Protein 6SQP (pdb70)

Structure (mmCIF, N/CA/C/O backbone):
data_6SQP
#
_entry.id   6SQP
#
_cell.length_a   29.240
_cell.length_b   39.760
_cell.length_c   104.380
_cell.angle_alpha   90.00
_cell.angle_beta   93.40
_cell.angle_gamma   90.00
#
_symmetry.space_group_name_H-M   'P 1 21 1'
#
loop_
_entity.id
_entity.type
_entity.pdbx_description
1 polymer 'E3 ubiquitin-protein ligase Mdm2'
2 polymer 'E3 ubiquitin-protein ligase Mdm2'
3 polymer 'E3 ubiquitin-protein ligase Mdm2'
4 non-polymer 'ZINC ION'
5 non-polymer 'CHLORIDE ION'
6 non-polymer 'NITRATE ION'
7 water water
#
loop_
_atom_site.group_PDB
_atom_site.id
_atom_site.type_symbol
_atom_site.label_atom_id
_atom_site.label_alt_id
_atom_site.label_comp_id
_atom_site.label_asym_id
_atom_site.label_entity_id
_atom_site.label_seq_id
_atom_site.pdbx_PDB_ins_code
_atom_site.Cartn_x
_atom_site.Cartn_y
_atom_site.Cartn_z
_atom_site.occupancy
_atom_site.B_iso_or_equiv
_atom_site.auth_seq_id
_atom_site.auth_comp_id
_atom_site.auth_asym_id
_atom_site.auth_atom_id
_atom_site.pdbx_PDB_model_num
ATOM 1 N N . GLU A 1 1 ? 17.071 11.296 33.796 1.00 38.43 429 GLU A N 1
ATOM 2 C CA . GLU A 1 1 ? 17.037 11.022 35.228 1.00 37.93 429 GLU A CA 1
ATOM 3 C C . GLU A 1 1 ? 16.718 9.556 35.513 1.00 37.06 429 GLU A C 1
ATOM 4 O O . GLU A 1 1 ? 15.556 9.148 35.524 1.00 36.90 429 GLU A O 1
ATOM 6 N N . PHE A 1 2 ? 17.754 8.775 35.741 1.00 35.98 430 PHE A N 1
ATOM 7 C CA . PHE A 1 2 ? 17.605 7.364 36.051 1.00 34.91 430 PHE A CA 1
ATOM 8 C C . PHE A 1 2 ? 17.724 7.138 37.550 1.00 33.45 430 PHE A C 1
ATOM 9 O O . PHE A 1 2 ? 18.336 7.937 38.265 1.00 36.14 430 PHE A O 1
ATOM 17 N N . PRO A 1 3 ? 17.127 6.059 38.070 1.00 27.74 431 PRO A N 1
ATOM 18 C CA . PRO A 1 3 ? 17.018 5.911 39.529 1.00 25.39 431 PRO A CA 1
ATOM 19 C C . PRO A 1 3 ? 18.315 5.577 40.248 1.00 25.59 431 PRO A C 1
ATOM 20 O O . PRO A 1 3 ? 18.461 4.467 40.766 1.00 24.85 431 PRO A O 1
ATOM 24 N N . HIS A 1 4 ? 19.250 6.528 40.322 1.00 25.41 432 HIS A N 1
ATOM 25 C CA . HIS A 1 4 ? 20.457 6.290 41.107 1.00 24.40 432 HIS A CA 1
ATOM 26 C C . HIS A 1 4 ? 20.153 6.137 42.593 1.00 22.54 432 HIS A C 1
ATOM 27 O O . HIS A 1 4 ? 20.918 5.484 43.311 1.00 24.76 432 HIS A O 1
ATOM 34 N N . ASN A 1 5 ? 19.047 6.714 43.075 1.00 20.46 433 ASN A N 1
ATOM 35 C CA . ASN A 1 5 ? 18.685 6.528 44.478 1.00 16.84 433 ASN A CA 1
ATOM 36 C C . ASN A 1 5 ? 18.465 5.061 44.807 1.00 14.55 433 ASN A C 1
ATOM 37 O O . ASN A 1 5 ? 18.637 4.654 45.959 1.00 16.53 433 ASN A O 1
ATOM 42 N N . ALA A 1 6 ? 18.083 4.256 43.812 1.00 14.87 434 ALA A N 1
ATOM 43 C CA . ALA A 1 6 ? 17.782 2.850 44.052 1.00 16.15 434 ALA A CA 1
ATOM 44 C C . ALA A 1 6 ? 18.981 2.073 44.573 1.00 13.12 434 ALA A C 1
ATOM 45 O O . ALA A 1 6 ? 18.797 1.021 45.188 1.00 14.96 434 ALA A O 1
ATOM 47 N N . ILE A 1 7 ? 20.203 2.549 44.318 1.00 14.94 435 ILE A N 1
ATOM 48 C CA . ILE A 1 7 ? 21.404 1.831 44.730 1.00 13.43 435 ILE A CA 1
ATOM 49 C C . ILE A 1 7 ? 21.882 2.247 46.112 1.00 13.08 435 ILE A C 1
ATOM 50 O O . ILE A 1 7 ? 22.803 1.617 46.653 1.00 16.72 435 ILE A O 1
ATOM 55 N N . GLU A 1 8 ? 21.288 3.281 46.701 1.00 12.47 436 GLU A N 1
ATOM 56 C CA . GLU A 1 8 ? 21.639 3.666 48.054 1.00 13.49 436 GLU A CA 1
ATOM 57 C C . GLU A 1 8 ? 20.977 2.707 49.038 1.00 14.75 436 GLU A C 1
ATOM 58 O O . GLU A 1 8 ? 19.967 2.075 48.719 1.00 12.92 436 GLU A O 1
ATOM 64 N N . PRO A 1 9 ? 21.533 2.563 50.238 1.00 12.84 437 PRO A N 1
ATOM 65 C CA . PRO A 1 9 ? 20.937 1.638 51.206 1.00 12.14 437 PRO A CA 1
ATOM 66 C C . PRO A 1 9 ? 19.606 2.145 51.741 1.00 12.16 437 PRO A C 1
ATOM 67 O O . PRO A 1 9 ? 19.283 3.337 51.690 1.00 12.75 437 PRO A O 1
ATOM 71 N N . CYS A 1 10 ? 18.830 1.194 52.259 1.00 11.22 438 CYS A N 1
ATOM 72 C CA . CYS A 1 10 ? 17.555 1.460 52.911 1.00 12.62 438 CYS A CA 1
ATOM 73 C C . CYS A 1 10 ? 17.631 2.701 53.792 1.00 11.85 438 CYS A C 1
ATOM 74 O O . CYS A 1 10 ? 18.518 2.826 54.634 1.00 11.58 438 CYS A O 1
ATOM 77 N N . VAL A 1 11 ? 16.684 3.619 53.591 1.00 11.22 439 VAL A N 1
ATOM 78 C CA . VAL A 1 11 ? 16.711 4.878 54.331 1.00 12.79 439 VAL A CA 1
ATOM 79 C C . VAL A 1 11 ? 16.507 4.639 55.819 1.00 12.78 439 VAL A C 1
ATOM 80 O O . VAL A 1 11 ? 16.923 5.457 56.651 1.00 13.78 439 VAL A O 1
ATOM 84 N N . ILE A 1 12 ? 15.834 3.547 56.175 1.00 12.29 440 ILE A N 1
ATOM 85 C CA . ILE A 1 12 ? 15.506 3.294 57.576 1.00 13.61 440 ILE A CA 1
ATOM 86 C C . ILE A 1 12 ? 16.692 2.685 58.314 1.00 13.14 440 ILE A C 1
ATOM 87 O O . ILE A 1 12 ? 17.063 3.141 59.400 1.00 14.03 440 ILE A O 1
ATOM 92 N N . CYS A 1 13 ? 17.304 1.641 57.747 1.00 12.04 441 CYS A N 1
ATOM 93 C CA . CYS A 1 13 ? 18.342 0.907 58.461 1.00 13.46 441 CYS A CA 1
ATOM 94 C C . CYS A 1 13 ? 19.756 1.127 57.943 1.00 16.66 441 CYS A C 1
ATOM 95 O O . CYS A 1 13 ? 20.703 0.803 58.661 1.00 16.85 441 CYS A O 1
ATOM 98 N N . GLN A 1 14 ? 19.930 1.630 56.719 1.00 15.34 442 GLN A N 1
ATOM 99 C CA . GLN A 1 14 ? 21.234 2.009 56.170 1.00 15.09 442 GLN A CA 1
ATOM 100 C C . GLN A 1 14 ? 22.167 0.838 55.879 1.00 16.74 442 GLN A C 1
ATOM 101 O O . GLN A 1 14 ? 23.332 1.068 55.526 1.00 17.28 442 GLN A O 1
ATOM 107 N N . THR A 1 15 ? 21.708 -0.411 56.011 1.00 17.38 443 THR A N 1
ATOM 108 C CA . THR A 1 15 ? 22.593 -1.554 55.827 1.00 16.52 443 THR A CA 1
ATOM 109 C C . THR A 1 15 ? 22.047 -2.626 54.898 1.00 16.43 443 THR A C 1
ATOM 110 O O . THR A 1 15 ? 22.679 -3.682 54.766 1.00 20.17 443 THR A O 1
ATOM 114 N N . ARG A 1 16 ? 20.901 -2.402 54.270 1.00 15.44 444 ARG A N 1
ATOM 115 C CA . ARG A 1 16 ? 20.289 -3.385 53.395 1.00 12.87 444 ARG A CA 1
ATOM 116 C C . ARG A 1 16 ? 19.882 -2.719 52.091 1.00 11.69 444 ARG A C 1
ATOM 117 O O . ARG A 1 16 ? 19.623 -1.512 52.059 1.00 12.10 444 ARG A O 1
ATOM 125 N N . PRO A 1 17 ? 19.829 -3.481 50.998 1.00 11.97 445 PRO A N 1
ATOM 126 C CA . PRO A 1 17 ? 19.422 -2.904 49.712 1.00 11.22 445 PRO A CA 1
ATOM 127 C C . PRO A 1 17 ? 17.927 -2.617 49.676 1.00 11.74 445 PRO A C 1
ATOM 128 O O . PRO A 1 17 ? 17.130 -3.238 50.386 1.00 11.56 445 PRO A O 1
ATOM 132 N N . LYS A 1 18 ? 17.557 -1.660 48.824 1.00 11.34 446 LYS A N 1
ATOM 133 C CA . LYS A 1 18 ? 16.171 -1.218 48.662 1.00 11.46 446 LYS A CA 1
ATOM 134 C C . LYS A 1 18 ? 15.411 -2.229 47.807 1.00 11.09 446 LYS A C 1
ATOM 135 O O . LYS A 1 18 ? 15.387 -2.146 46.578 1.00 12.61 446 LYS A O 1
ATOM 141 N N . ASN A 1 19 ? 14.746 -3.182 48.469 1.00 11.16 447 ASN A N 1
ATOM 142 C CA . ASN A 1 19 ? 13.938 -4.183 47.785 1.00 10.73 447 ASN A CA 1
ATOM 143 C C . ASN A 1 19 ? 12.544 -4.312 48.382 1.00 10.20 447 ASN A C 1
ATOM 144 O O . ASN A 1 19 ? 11.836 -5.270 48.060 1.00 10.30 447 ASN A O 1
ATOM 149 N N . GLY A 1 20 ? 12.128 -3.384 49.244 1.00 10.36 448 GLY A N 1
ATOM 150 C CA . GLY A 1 20 ? 10.790 -3.417 49.802 1.00 10.69 448 GLY A CA 1
ATOM 151 C C . GLY A 1 20 ? 9.945 -2.276 49.275 1.00 11.80 448 GLY A C 1
ATOM 152 O O . GLY A 1 20 ? 9.857 -1.218 49.900 1.00 11.55 448 GLY A O 1
ATOM 153 N N . CYS A 1 21 ? 9.315 -2.478 48.121 1.00 10.15 449 CYS A N 1
ATOM 154 C CA . CYS A 1 21 ? 8.525 -1.422 47.509 1.00 10.67 449 CYS A CA 1
ATOM 155 C C . CYS A 1 21 ? 7.225 -1.223 48.276 1.00 10.40 449 CYS A C 1
ATOM 156 O O . CYS A 1 21 ? 6.470 -2.176 48.501 1.00 10.84 449 CYS A O 1
ATOM 159 N N . ILE A 1 22 ? 6.955 0.025 48.648 1.00 10.40 450 ILE A N 1
ATOM 160 C CA . ILE A 1 22 ? 5.781 0.389 49.431 1.00 10.26 450 ILE A CA 1
ATOM 161 C C . ILE A 1 22 ? 4.721 0.879 48.455 1.00 10.75 450 ILE A C 1
ATOM 162 O O . ILE A 1 22 ? 4.868 1.945 47.845 1.00 11.51 450 ILE A O 1
ATOM 167 N N . VAL A 1 23 ? 3.671 0.088 48.280 1.00 10.78 451 VAL A N 1
ATOM 168 C CA . VAL A 1 23 ? 2.622 0.362 47.306 1.00 11.22 451 VAL A CA 1
ATOM 169 C C . VAL A 1 23 ? 1.490 1.128 47.971 1.00 11.48 451 VAL A C 1
ATOM 170 O O . VAL A 1 23 ? 1.106 0.843 49.112 1.00 11.32 451 VAL A O 1
ATOM 174 N N . HIS A 1 24 ? 0.944 2.096 47.241 1.00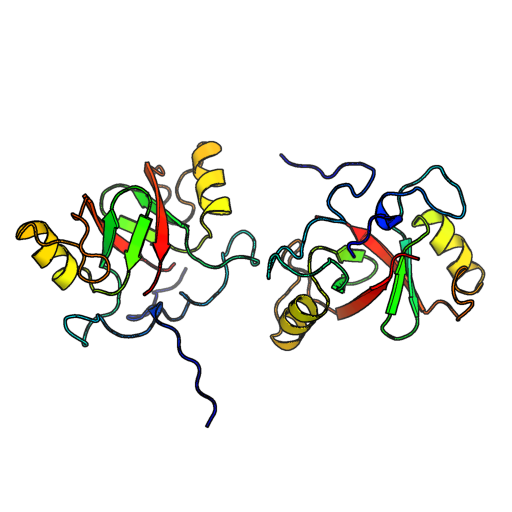 11.70 452 HIS A N 1
ATOM 175 C CA . HIS A 1 24 ? -0.258 2.816 47.639 1.00 12.49 452 HIS A CA 1
ATOM 176 C C . HIS A 1 24 ? -0.929 3.295 46.360 1.00 10.86 452 HIS A C 1
ATOM 177 O O . HIS A 1 24 ? -0.272 3.910 45.513 1.00 12.15 452 HIS A O 1
ATOM 184 N N . GLY A 1 25 ? -2.218 2.992 46.212 1.00 11.47 453 GLY A N 1
ATOM 185 C CA . GLY A 1 25 ? -2.861 3.250 44.937 1.00 14.17 453 GLY A CA 1
ATOM 186 C C . GLY A 1 25 ? -2.148 2.459 43.857 1.00 13.72 453 GLY A C 1
ATOM 187 O O . GLY A 1 25 ? -1.838 1.274 44.022 1.00 15.18 453 GLY A O 1
ATOM 188 N N . LYS A 1 26 ? -1.858 3.119 42.741 1.00 13.63 454 LYS A N 1
ATOM 189 C CA . LYS A 1 26 ? -1.157 2.489 41.632 1.00 14.64 454 LYS A CA 1
ATOM 190 C C . LYS A 1 26 ? 0.341 2.783 41.628 1.00 12.20 454 LYS A C 1
ATOM 191 O O . LYS A 1 26 ? 1.034 2.388 40.686 1.00 14.58 454 LYS A O 1
ATOM 197 N N . THR A 1 27 ? 0.858 3.465 42.652 1.00 11.65 455 THR A N 1
ATOM 198 C CA . THR A 1 27 ? 2.261 3.844 42.704 1.00 12.19 455 THR A CA 1
ATOM 199 C C . THR A 1 27 ? 2.965 3.127 43.845 1.00 11.66 455 THR A C 1
ATOM 200 O O . THR A 1 27 ? 2.340 2.584 44.760 1.00 12.22 455 THR A O 1
ATOM 204 N N . GLY A 1 28 ? 4.289 3.134 43.766 1.00 11.43 456 GLY A N 1
ATOM 205 C CA . GLY A 1 28 ? 5.136 2.581 44.800 1.00 12.77 456 GLY A CA 1
ATOM 206 C C . GLY A 1 28 ? 6.266 3.529 45.122 1.00 12.03 456 GLY A C 1
ATOM 207 O O . GLY A 1 28 ? 6.791 4.199 44.229 1.00 13.38 456 GLY A O 1
ATOM 208 N N . HIS A 1 29 ? 6.659 3.597 46.387 1.00 12.40 457 HIS A N 1
ATOM 209 C CA . HIS A 1 29 ? 7.872 4.293 46.786 1.00 12.34 457 HIS A CA 1
ATOM 210 C C . HIS A 1 29 ? 8.873 3.250 47.238 1.00 10.88 457 HIS A C 1
ATOM 211 O O . HIS A 1 29 ? 8.614 2.506 48.193 1.00 9.83 457 HIS A O 1
ATOM 218 N N . LEU A 1 30 ? 10.004 3.190 46.548 1.00 10.96 458 LEU A N 1
ATOM 219 C CA . LEU A 1 30 ? 11.055 2.231 46.850 1.00 10.61 458 LEU A CA 1
ATOM 220 C C . LEU A 1 30 ? 12.229 2.991 47.462 1.00 10.40 458 LEU A C 1
ATOM 221 O O . LEU A 1 30 ? 13.005 3.637 46.756 1.00 12.27 458 LEU A O 1
ATOM 226 N N A MET A 1 31 ? 12.338 2.923 48.780 0.50 9.79 459 MET A N 1
ATOM 227 N N B MET A 1 31 ? 12.351 2.899 48.782 0.50 10.84 459 MET A N 1
ATOM 228 C CA A MET A 1 31 ? 13.455 3.534 49.489 0.50 9.69 459 MET A CA 1
ATOM 229 C CA B MET A 1 31 ? 13.463 3.529 49.482 0.50 12.17 459 MET A CA 1
ATOM 230 C C A MET A 1 31 ? 13.837 2.762 50.740 0.50 11.02 459 MET A C 1
ATOM 231 C C B MET A 1 31 ? 13.820 2.775 50.757 0.50 12.10 459 MET A C 1
ATOM 232 O O A MET A 1 31 ? 14.722 3.213 51.472 0.50 13.23 459 MET A O 1
ATOM 233 O O B MET A 1 31 ? 14.666 3.256 51.522 0.50 13.63 459 MET A O 1
ATOM 242 N N . ALA A 1 32 ? 13.206 1.622 51.009 1.00 11.78 460 ALA A N 1
ATOM 243 C CA . ALA A 1 32 ? 13.452 0.833 52.201 1.00 12.68 460 ALA A CA 1
ATOM 244 C C . ALA A 1 32 ? 13.642 -0.620 51.793 1.00 11.95 460 ALA A C 1
ATOM 245 O O . ALA A 1 32 ? 13.188 -1.060 50.732 1.00 12.75 460 ALA A O 1
ATOM 247 N N . CYS A 1 33 ? 14.327 -1.368 52.647 1.00 12.00 461 CYS A N 1
ATOM 248 C CA . CYS A 1 33 ? 14.453 -2.797 52.431 1.00 12.35 461 CYS A CA 1
ATOM 249 C C . CYS A 1 33 ? 13.160 -3.508 52.820 1.00 11.22 461 CYS A C 1
ATOM 250 O O . CYS A 1 33 ? 12.272 -2.943 53.468 1.00 11.79 461 CYS A O 1
ATOM 253 N N . PHE A 1 34 ? 13.056 -4.771 52.407 1.00 10.71 462 PHE A N 1
ATOM 254 C CA . PHE A 1 34 ? 11.828 -5.522 52.643 1.00 12.40 462 PHE A CA 1
ATOM 255 C C . PHE A 1 34 ? 11.528 -5.644 54.134 1.00 11.57 462 PHE A C 1
ATOM 256 O O . PHE A 1 34 ? 10.376 -5.497 54.560 1.00 13.44 462 PHE A O 1
ATOM 264 N N . THR A 1 35 ? 12.550 -5.920 54.944 1.00 12.62 463 THR A N 1
ATOM 265 C CA . THR A 1 35 ? 12.323 -6.088 56.378 1.00 13.73 463 THR A CA 1
ATOM 266 C C . THR A 1 35 ? 11.748 -4.823 57.000 1.00 13.63 463 THR A C 1
ATOM 267 O O . THR A 1 35 ? 10.745 -4.873 57.721 1.00 13.45 463 THR A O 1
ATOM 271 N N . CYS A 1 36 ? 12.376 -3.676 56.733 1.00 13.21 464 CYS A N 1
ATOM 272 C CA . CYS A 1 36 ? 11.904 -2.427 57.324 1.00 10.99 464 CYS A CA 1
ATOM 273 C C . CYS A 1 36 ? 10.516 -2.076 56.820 1.00 12.03 464 CYS A C 1
ATOM 274 O O . CYS A 1 36 ? 9.653 -1.652 57.598 1.00 13.74 464 CYS A O 1
ATOM 277 N N . ALA A 1 37 ? 10.281 -2.244 55.519 1.00 11.22 465 ALA A N 1
ATOM 278 C CA . ALA A 1 37 ? 8.977 -1.900 54.964 1.00 12.60 465 ALA A CA 1
ATOM 279 C C . ALA A 1 37 ? 7.879 -2.798 55.522 1.00 13.17 465 ALA A C 1
ATOM 280 O O . ALA A 1 37 ? 6.771 -2.327 55.809 1.00 12.72 465 ALA A O 1
ATOM 282 N N . LYS A 1 38 ? 8.167 -4.096 55.686 1.00 14.40 466 LYS A N 1
ATOM 283 C CA . LYS A 1 38 ? 7.163 -5.007 56.233 1.00 14.05 466 LYS A CA 1
ATOM 284 C C . LYS A 1 38 ? 6.839 -4.683 57.684 1.00 15.80 466 LYS A C 1
ATOM 285 O O . LYS A 1 38 ? 5.695 -4.855 58.118 1.00 16.28 466 LYS A O 1
ATOM 291 N N . LYS A 1 39 ? 7.833 -4.248 58.461 1.00 14.70 467 LYS A N 1
ATOM 292 C CA . LYS A 1 39 ? 7.545 -3.829 59.830 1.00 16.76 467 LYS A CA 1
ATOM 293 C C . LYS A 1 39 ? 6.537 -2.685 59.857 1.00 15.79 467 LYS A C 1
ATOM 294 O O . LYS A 1 39 ? 5.656 -2.642 60.725 1.00 16.80 467 LYS A O 1
ATOM 300 N N . LEU A 1 40 ? 6.641 -1.753 58.906 1.00 15.82 468 LEU A N 1
ATOM 301 C CA . LEU A 1 40 ? 5.695 -0.643 58.844 1.00 17.46 468 LEU A CA 1
ATOM 302 C C . LEU A 1 40 ? 4.293 -1.123 58.495 1.00 20.79 468 LEU A C 1
ATOM 303 O O . LEU A 1 40 ? 3.309 -0.700 59.116 1.00 21.65 468 LEU A O 1
ATOM 308 N N . LYS A 1 41 ? 4.176 -1.980 57.478 1.00 19.48 469 LYS A N 1
ATOM 309 C CA . LYS A 1 41 ? 2.859 -2.463 57.075 1.00 19.39 469 LYS A CA 1
ATOM 310 C C . LYS A 1 41 ? 2.205 -3.258 58.194 1.00 20.29 469 LYS A C 1
ATOM 311 O O . LYS A 1 41 ? 0.999 -3.127 58.434 1.00 21.60 469 LYS A O 1
ATOM 317 N N . LYS A 1 42 ? 2.989 -4.076 58.901 1.00 19.02 470 LYS A N 1
ATOM 318 C CA . LYS A 1 42 ? 2.440 -4.872 59.996 1.00 18.64 470 LYS A CA 1
ATOM 319 C C . LYS A 1 42 ? 1.905 -3.995 61.122 1.00 22.03 470 LYS A C 1
ATOM 320 O O . LYS A 1 42 ? 0.943 -4.374 61.800 1.00 24.86 470 LYS A O 1
ATOM 322 N N . ARG A 1 43 ? 2.512 -2.832 61.342 1.00 24.14 471 ARG A N 1
ATOM 323 C CA . ARG A 1 43 ? 2.074 -1.901 62.373 1.00 25.50 471 ARG A CA 1
ATOM 324 C C . ARG A 1 43 ? 1.109 -0.852 61.842 1.00 25.65 471 ARG A C 1
ATOM 325 O O . ARG A 1 43 ? 0.762 0.083 62.574 1.00 28.00 471 ARG A O 1
ATOM 333 N N . ASN A 1 44 ? 0.658 -1.003 60.596 1.00 24.31 472 ASN A N 1
ATOM 334 C CA . ASN A 1 44 ? -0.258 -0.064 59.949 1.00 20.78 472 ASN A CA 1
ATOM 335 C C . ASN A 1 44 ? 0.273 1.367 59.970 1.00 20.91 472 ASN A C 1
ATOM 336 O O . ASN A 1 44 ? -0.485 2.335 60.042 1.00 23.21 472 ASN A O 1
ATOM 341 N N . LYS A 1 45 ? 1.589 1.497 59.894 1.00 18.33 473 LYS A N 1
ATOM 342 C CA . LYS A 1 45 ? 2.207 2.797 59.750 1.00 17.37 473 LYS A CA 1
ATOM 343 C C . LYS A 1 45 ? 2.221 3.187 58.276 1.00 14.64 473 LYS A C 1
ATOM 344 O O . LYS A 1 45 ? 2.196 2.323 57.398 1.00 16.94 473 LYS A O 1
ATOM 350 N N . PRO A 1 46 ? 2.228 4.477 57.974 1.00 12.31 474 PRO A N 1
ATOM 351 C CA . PRO A 1 46 ? 2.134 4.906 56.581 1.00 12.85 474 PRO A CA 1
ATOM 352 C C . PRO A 1 46 ? 3.499 4.870 55.907 1.00 11.36 474 PRO A C 1
ATOM 353 O O . PRO A 1 46 ? 4.535 4.627 56.526 1.00 12.63 474 PRO A O 1
ATOM 357 N N . CYS A 1 47 ? 3.479 5.109 54.606 1.00 11.03 475 CYS A N 1
ATOM 358 C CA . CYS A 1 47 ? 4.720 5.209 53.859 1.00 12.48 475 CYS A CA 1
ATOM 359 C C . CYS A 1 47 ? 5.615 6.279 54.483 1.00 11.39 475 CYS A C 1
ATOM 360 O O . CYS A 1 47 ? 5.151 7.400 54.730 1.00 11.74 475 CYS A O 1
ATOM 363 N N . PRO A 1 48 ? 6.887 5.978 54.760 1.00 12.59 476 PRO A N 1
ATOM 364 C CA . PRO A 1 48 ? 7.770 6.997 55.353 1.00 12.59 476 PRO A CA 1
ATOM 365 C C . PRO A 1 48 ? 7.885 8.263 54.523 1.00 13.54 476 PRO A C 1
ATOM 366 O O . PRO A 1 48 ? 8.085 9.352 55.078 1.00 13.72 476 PRO A O 1
ATOM 370 N N . VAL A 1 49 ? 7.781 8.155 53.203 1.00 12.48 477 VAL A N 1
ATOM 371 C CA . VAL A 1 49 ? 8.078 9.289 52.336 1.00 11.88 477 VAL A CA 1
ATOM 372 C C . VAL A 1 49 ? 6.864 10.193 52.175 1.00 11.74 477 VAL A C 1
ATOM 373 O O . VAL A 1 49 ? 6.941 11.400 52.418 1.00 14.26 477 VAL A O 1
ATOM 377 N N . CYS A 1 50 ? 5.732 9.631 51.749 1.00 12.17 478 CYS A N 1
ATOM 378 C CA . CYS A 1 50 ? 4.548 10.426 51.462 1.00 11.02 478 CYS A CA 1
ATOM 379 C C . CYS A 1 50 ? 3.504 10.345 52.566 1.00 10.86 478 CYS A C 1
ATOM 380 O O . CYS A 1 50 ? 2.528 11.100 52.534 1.00 12.62 478 CYS A O 1
ATOM 383 N N . ARG A 1 51 ? 3.690 9.454 53.538 1.00 11.93 479 ARG A N 1
ATOM 384 C CA . ARG A 1 51 ? 2.799 9.342 54.688 1.00 11.28 479 ARG A CA 1
ATOM 385 C C . ARG A 1 51 ? 1.377 8.972 54.283 1.00 13.01 479 ARG A C 1
ATOM 386 O O . ARG A 1 51 ? 0.416 9.306 54.975 1.00 13.53 479 ARG A O 1
ATOM 394 N N . GLN A 1 52 ? 1.245 8.264 53.186 1.00 13.00 480 GLN A N 1
ATOM 395 C CA . GLN A 1 52 ? -0.017 7.654 52.807 1.00 14.70 480 GLN A CA 1
ATOM 396 C C . GLN A 1 52 ? -0.094 6.232 53.361 1.00 14.19 480 GLN A C 1
ATOM 397 O O . GLN A 1 52 ? 0.940 5.594 53.590 1.00 13.68 480 GLN A O 1
ATOM 403 N N . PRO A 1 53 ? -1.300 5.708 53.588 1.00 14.96 481 PRO A N 1
ATOM 404 C CA . PRO A 1 53 ? -1.429 4.322 54.061 1.00 14.45 481 PRO A CA 1
ATOM 405 C C . PRO A 1 53 ? -0.791 3.345 53.085 1.00 14.45 481 PRO A C 1
ATOM 406 O O . PRO A 1 53 ? -0.776 3.562 51.871 1.00 14.64 481 PRO A O 1
ATOM 410 N N . ILE A 1 54 ? -0.247 2.263 53.628 1.00 12.77 482 ILE A N 1
ATOM 411 C CA . ILE A 1 54 ? 0.441 1.259 52.822 1.00 13.44 482 ILE A CA 1
ATOM 412 C C . ILE A 1 54 ? -0.564 0.221 52.345 1.00 12.04 482 ILE A C 1
ATOM 413 O O . ILE A 1 54 ? -1.229 -0.434 53.153 1.00 12.67 482 ILE A O 1
ATOM 418 N N . GLN A 1 55 ? -0.658 0.051 51.028 1.00 10.56 483 GLN A N 1
ATOM 419 C CA . GLN A 1 55 ? -1.499 -1.005 50.480 1.00 11.51 483 GLN A CA 1
ATOM 420 C C . GLN A 1 55 ? -0.864 -2.374 50.701 1.00 10.40 483 GLN A C 1
ATOM 421 O O . GLN A 1 55 ? -1.507 -3.302 51.215 1.00 12.40 483 GLN A O 1
ATOM 427 N N . MET A 1 56 ? 0.402 -2.517 50.325 1.00 10.56 484 MET A N 1
ATOM 428 C CA . MET A 1 56 ? 1.110 -3.786 50.399 1.00 10.98 484 MET A CA 1
ATOM 429 C C . MET A 1 56 ? 2.587 -3.488 50.215 1.00 10.20 484 MET A C 1
ATOM 430 O O . MET A 1 56 ? 2.962 -2.409 49.747 1.00 9.28 484 MET A O 1
ATOM 435 N N . ILE A 1 57 ? 3.420 -4.453 50.597 1.00 11.45 485 ILE A N 1
ATOM 436 C CA . ILE A 1 57 ? 4.843 -4.434 50.278 1.00 11.43 485 ILE A CA 1
ATOM 437 C C . ILE A 1 57 ? 5.080 -5.399 49.130 1.00 11.19 485 ILE A C 1
ATOM 438 O O . ILE A 1 57 ? 4.574 -6.531 49.146 1.00 14.19 485 ILE A O 1
ATOM 443 N N . VAL A 1 58 ? 5.852 -4.965 48.138 1.00 11.15 486 VAL A N 1
ATOM 444 C CA . VAL A 1 58 ? 6.287 -5.841 47.056 1.00 10.59 486 VAL A CA 1
ATOM 445 C C . VAL A 1 58 ? 7.776 -6.095 47.217 1.00 10.03 486 VAL A C 1
ATOM 446 O O . VAL A 1 58 ? 8.587 -5.159 47.188 1.00 10.18 486 VAL A O 1
ATOM 450 N N . LEU A 1 59 ? 8.131 -7.359 47.400 1.00 9.80 487 LEU A N 1
ATOM 451 C CA . LEU A 1 59 ? 9.528 -7.766 47.412 1.00 10.63 487 LEU A CA 1
ATOM 452 C C . LEU A 1 59 ? 10.055 -7.656 45.989 1.00 9.25 487 LEU A C 1
ATOM 453 O O . LEU A 1 59 ? 9.658 -8.430 45.110 1.00 10.28 487 LEU A O 1
ATOM 458 N N . THR A 1 60 ? 10.947 -6.697 45.764 1.00 9.24 488 THR A N 1
ATOM 459 C CA . THR A 1 60 ? 11.310 -6.271 44.422 1.00 11.04 488 THR A CA 1
ATOM 460 C C . THR A 1 60 ? 12.669 -6.825 44.009 1.00 11.19 488 THR A C 1
ATOM 461 O O . THR A 1 60 ? 13.619 -6.837 44.797 1.00 14.45 488 THR A O 1
ATOM 465 N N . TYR A 1 61 ? 12.751 -7.274 42.759 1.00 10.79 489 TYR A N 1
ATOM 466 C CA . TYR A 1 61 ? 13.963 -7.802 42.159 1.00 11.73 489 TYR A CA 1
ATOM 467 C C . TYR A 1 61 ? 14.316 -6.973 40.934 1.00 13.36 489 TYR A C 1
ATOM 468 O O . TYR A 1 61 ? 13.441 -6.436 40.255 1.00 12.23 489 TYR A O 1
ATOM 477 N N . PHE A 1 62 ? 15.610 -6.896 40.633 1.00 11.67 490 PHE A N 1
ATOM 478 C CA . PHE A 1 62 ? 16.124 -6.137 39.496 1.00 12.95 490 PHE A CA 1
ATOM 479 C C . PHE A 1 62 ? 16.846 -7.089 38.550 1.00 12.77 490 PHE A C 1
ATOM 480 O O . PHE A 1 62 ? 18.084 -7.121 38.517 1.00 14.22 490 PHE A O 1
ATOM 488 N N . PRO A 1 63 ? 16.106 -7.871 37.752 1.00 13.53 491 PRO A N 1
ATOM 489 C CA . PRO A 1 63 ? 16.697 -8.933 36.930 1.00 15.99 491 PRO A CA 1
ATOM 490 C C . PRO A 1 63 ? 17.393 -8.393 35.690 1.00 18.84 491 PRO A C 1
ATOM 491 O O . PRO A 1 63 ? 17.217 -7.232 35.311 1.00 18.34 491 PRO A O 1
ATOM 496 N N . GLU B 2 1 ? 26.228 -17.998 34.399 1.00 38.69 424 GLU B N 1
ATOM 497 C CA . GLU B 2 1 ? 25.349 -18.140 35.554 1.00 37.73 424 GLU B CA 1
ATOM 498 C C . GLU B 2 1 ? 25.233 -16.821 36.313 1.00 36.56 424 GLU B C 1
ATOM 499 O O . GLU B 2 1 ? 25.738 -16.688 37.428 1.00 36.19 424 GLU B O 1
ATOM 501 N N . ILE B 2 2 ? 24.553 -15.852 35.705 1.00 35.90 425 ILE B N 1
ATOM 502 C CA . ILE B 2 2 ? 24.475 -14.500 36.251 1.00 34.90 425 ILE B CA 1
ATOM 503 C C . ILE B 2 2 ? 23.456 -14.474 37.386 1.00 32.11 425 ILE B C 1
ATOM 504 O O . ILE B 2 2 ? 22.244 -14.515 37.155 1.00 33.72 425 ILE B O 1
ATOM 506 N N . VAL B 2 3 ? 23.949 -14.404 38.611 1.00 25.45 426 VAL B N 1
ATOM 507 C CA . VAL B 2 3 ? 23.133 -14.133 39.788 1.00 19.96 426 VAL B CA 1
ATOM 508 C C . VAL B 2 3 ? 23.264 -12.651 40.098 1.00 19.47 426 VAL B C 1
ATOM 509 O O . VAL B 2 3 ? 24.365 -12.093 40.040 1.00 19.77 426 VAL B O 1
ATOM 513 N N . GLU B 2 4 ? 22.144 -12.002 40.400 1.00 19.28 427 GLU B N 1
ATOM 514 C CA . GLU B 2 4 ? 22.173 -10.565 40.634 1.00 18.32 427 GLU B CA 1
ATOM 515 C C . GLU B 2 4 ? 22.849 -10.248 41.966 1.00 14.97 427 GLU B C 1
ATOM 516 O O . GLU B 2 4 ? 22.718 -11.008 42.929 1.00 15.39 427 GLU B O 1
ATOM 522 N N . PRO B 2 5 ? 23.588 -9.140 42.048 1.00 14.97 428 PRO B N 1
ATOM 523 C CA . PRO B 2 5 ? 24.300 -8.817 43.292 1.00 12.05 428 PRO B CA 1
ATOM 524 C C . PRO B 2 5 ? 23.375 -8.343 44.403 1.00 11.78 428 PRO B C 1
ATOM 525 O O . PRO B 2 5 ? 22.152 -8.262 44.233 1.00 11.89 428 PRO B O 1
ATOM 529 N N . GLU B 2 6 ? 23.971 -8.028 45.552 1.00 11.40 429 GLU B N 1
ATOM 530 C CA . GLU B 2 6 ? 23.190 -7.636 46.721 1.00 11.92 429 GLU B CA 1
ATOM 531 C C . GLU B 2 6 ? 22.412 -6.354 46.455 1.00 12.38 429 GLU B C 1
ATOM 532 O O . GLU B 2 6 ? 21.204 -6.279 46.713 1.00 10.77 429 GLU B O 1
ATOM 538 N N . PHE B 2 7 ? 23.098 -5.322 45.932 1.00 11.61 430 PHE B N 1
ATOM 539 C CA . PHE B 2 7 ? 22.509 -4.029 45.639 1.00 11.55 430 PHE B CA 1
ATOM 540 C C . PHE B 2 7 ? 22.181 -3.911 44.156 1.00 12.89 430 PHE B C 1
ATOM 541 O O . PHE B 2 7 ? 22.814 -4.560 43.315 1.00 13.34 430 PHE B O 1
ATOM 549 N N . PRO B 2 8 ? 21.174 -3.112 43.812 1.00 13.59 431 PRO B N 1
ATOM 550 C CA . PRO B 2 8 ? 20.648 -3.136 42.429 1.00 15.05 431 PRO B CA 1
ATOM 551 C C . PRO B 2 8 ? 21.439 -2.248 41.478 1.00 13.35 431 PRO B C 1
ATOM 552 O O . PRO B 2 8 ? 20.990 -1.194 41.014 1.00 13.26 431 PRO B O 1
ATOM 556 N N . HIS B 2 9 ? 22.651 -2.709 41.162 1.00 14.33 432 HIS B N 1
ATOM 557 C CA . HIS B 2 9 ? 23.552 -1.955 40.296 1.00 15.71 432 HIS B CA 1
ATOM 558 C C . HIS B 2 9 ? 22.949 -1.673 38.927 1.00 19.93 432 HIS B C 1
ATOM 559 O O . HIS B 2 9 ? 23.269 -0.649 38.309 1.00 23.27 432 HIS B O 1
ATOM 566 N N . ASN B 2 10 ? 22.085 -2.549 38.434 1.00 17.76 433 ASN B N 1
ATOM 567 C CA . ASN B 2 10 ? 21.492 -2.364 37.117 1.00 19.30 433 ASN B CA 1
ATOM 568 C C . ASN B 2 10 ? 20.205 -1.553 37.157 1.00 19.26 433 ASN B C 1
ATOM 569 O O . ASN B 2 10 ? 19.540 -1.422 36.126 1.00 18.18 433 ASN B O 1
ATOM 574 N N . ALA B 2 11 ? 19.834 -1.017 38.325 1.00 19.51 434 ALA B N 1
ATOM 575 C CA . ALA B 2 11 ? 18.595 -0.252 38.433 1.00 18.31 434 ALA B CA 1
ATOM 576 C C . ALA B 2 11 ? 18.602 0.975 37.535 1.00 17.43 434 ALA B C 1
ATOM 577 O O . ALA B 2 11 ? 17.536 1.444 37.125 1.00 17.12 434 ALA B O 1
ATOM 579 N N . ILE B 2 12 ? 19.784 1.513 37.221 1.00 19.23 435 ILE B N 1
ATOM 580 C CA . ILE B 2 12 ? 19.871 2.696 36.367 1.00 22.06 435 ILE B CA 1
ATOM 581 C C . ILE B 2 12 ? 19.962 2.349 34.891 1.00 21.53 435 ILE B C 1
ATOM 582 O O . ILE B 2 12 ? 19.920 3.258 34.046 1.00 23.33 435 ILE B O 1
ATOM 587 N N . GLU B 2 13 ? 20.112 1.075 34.551 1.00 20.61 436 GLU B N 1
ATOM 588 C CA . GLU B 2 13 ? 20.148 0.695 33.154 1.00 20.37 436 GLU B CA 1
ATOM 589 C C . GLU B 2 13 ? 18.747 0.829 32.562 1.00 18.36 436 GLU B C 1
ATOM 590 O O . GLU B 2 13 ? 17.750 0.720 33.278 1.00 18.31 436 GLU B O 1
ATOM 596 N N . PRO B 2 14 ? 18.642 1.116 31.270 1.00 17.81 437 PRO B N 1
ATOM 597 C CA . PRO B 2 14 ? 17.325 1.380 30.681 1.00 17.96 437 PRO B CA 1
ATOM 598 C C . PRO B 2 14 ? 16.462 0.131 30.631 1.00 18.18 437 PRO B C 1
ATOM 599 O O . PRO B 2 14 ? 16.947 -1.002 30.688 1.00 19.52 437 PRO B O 1
ATOM 603 N N . CYS B 2 15 ? 15.155 0.371 30.523 1.00 15.51 438 CYS B N 1
ATOM 604 C CA . CYS B 2 15 ? 14.169 -0.680 30.306 1.00 15.93 438 CYS B CA 1
ATOM 605 C C . CYS B 2 15 ? 14.688 -1.695 29.298 1.00 16.28 438 CYS B C 1
ATOM 606 O O . CYS B 2 15 ? 15.175 -1.327 28.226 1.00 15.88 438 CYS B O 1
ATOM 609 N N . VAL B 2 16 ? 14.603 -2.979 29.654 1.00 17.54 439 VAL B N 1
ATOM 610 C CA . VAL B 2 16 ? 15.163 -4.021 28.800 1.00 18.43 439 VAL B CA 1
ATOM 611 C C . VAL B 2 16 ? 14.374 -4.229 27.519 1.00 19.32 439 VAL B C 1
ATOM 612 O O . VAL B 2 16 ? 14.856 -4.918 26.613 1.00 22.53 439 VAL B O 1
ATOM 616 N N . ILE B 2 17 ? 13.182 -3.654 27.416 1.00 18.86 440 ILE B N 1
ATOM 617 C CA . ILE B 2 17 ? 12.328 -3.832 26.249 1.00 19.08 440 ILE B CA 1
ATOM 618 C C . ILE B 2 17 ? 12.521 -2.716 25.232 1.00 20.88 440 ILE B C 1
ATOM 619 O O . ILE B 2 17 ? 12.804 -2.976 24.062 1.00 22.07 440 ILE B O 1
ATOM 624 N N . CYS B 2 18 ? 12.380 -1.461 25.657 1.00 19.79 441 CYS B N 1
ATOM 625 C CA . CYS B 2 18 ? 12.562 -0.345 24.735 1.00 21.11 441 CYS B CA 1
ATOM 626 C C . CYS B 2 18 ? 13.978 0.207 24.744 1.00 24.34 441 CYS B C 1
ATOM 627 O O . CYS B 2 18 ? 14.360 0.919 23.805 1.00 26.06 441 CYS B O 1
ATOM 630 N N . GLN B 2 19 ? 14.753 -0.094 25.786 1.00 23.83 442 GLN B N 1
ATOM 631 C CA . GLN B 2 19 ? 16.162 0.267 25.894 1.00 24.26 442 GLN B CA 1
ATOM 632 C C . GLN B 2 19 ? 16.409 1.770 25.956 1.00 25.26 442 GLN B C 1
ATOM 633 O O . GLN B 2 19 ? 17.529 2.221 25.696 1.00 27.54 442 GLN B O 1
ATOM 639 N N . THR B 2 20 ? 15.400 2.565 26.313 1.00 25.15 443 THR B N 1
ATOM 640 C CA . THR B 2 20 ? 15.606 4.007 26.417 1.00 26.26 443 THR B CA 1
ATOM 641 C C . THR B 2 20 ? 15.079 4.596 27.722 1.00 26.82 443 THR B C 1
ATOM 642 O O . THR B 2 20 ? 15.681 5.525 28.268 1.00 30.09 443 THR B O 1
ATOM 646 N N . ARG B 2 21 ? 13.979 4.066 28.243 1.00 24.76 444 ARG B N 1
ATOM 647 C CA . ARG B 2 21 ? 13.322 4.702 29.376 1.00 22.50 444 ARG B CA 1
ATOM 648 C C . ARG B 2 21 ? 13.732 4.062 30.696 1.00 20.03 444 ARG B C 1
ATOM 649 O O . ARG B 2 21 ? 14.148 2.902 30.739 1.00 19.33 444 ARG B O 1
ATOM 657 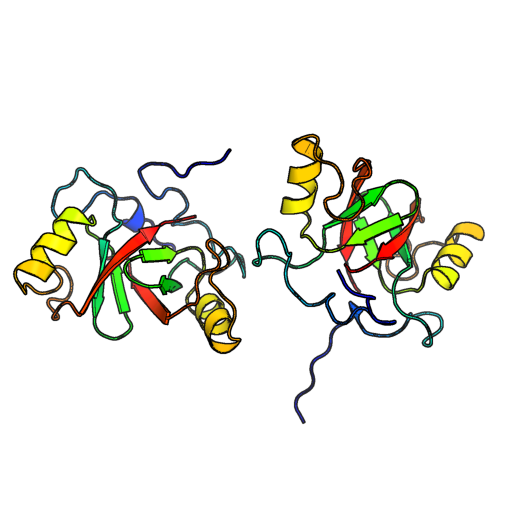N N . PRO B 2 22 ? 13.647 4.808 31.796 1.00 21.60 445 PRO B N 1
ATOM 658 C CA . PRO B 2 22 ? 14.039 4.254 33.097 1.00 19.33 445 PRO B CA 1
ATOM 659 C C . PRO B 2 22 ? 13.124 3.125 33.542 1.00 18.66 445 PRO B C 1
ATOM 660 O O . PRO B 2 22 ? 11.955 3.047 33.153 1.00 18.00 445 PRO B O 1
ATOM 664 N N . LYS B 2 23 ? 13.673 2.258 34.393 1.00 16.03 446 LYS B N 1
ATOM 665 C CA . LYS B 2 23 ? 12.946 1.128 34.978 1.00 14.17 446 LYS B CA 1
ATOM 666 C C . LYS B 2 23 ? 12.058 1.632 36.106 1.00 14.55 446 LYS B C 1
ATOM 667 O O . LYS B 2 23 ? 12.465 1.712 37.267 1.00 16.92 446 LYS B O 1
ATOM 673 N N . ASN B 2 24 ? 10.812 1.958 35.769 1.00 12.34 447 ASN B N 1
ATOM 674 C CA . ASN B 2 24 ? 9.858 2.443 36.755 1.00 13.22 447 ASN B CA 1
ATOM 675 C C . ASN B 2 24 ? 8.526 1.711 36.669 1.00 14.70 447 ASN B C 1
ATOM 676 O O . ASN B 2 24 ? 7.541 2.165 37.276 1.00 15.31 447 ASN B O 1
ATOM 681 N N . GLY B 2 25 ? 8.466 0.602 35.931 1.00 13.96 448 GLY B N 1
ATOM 682 C CA . GLY B 2 25 ? 7.237 -0.159 35.830 1.00 13.39 448 GLY B CA 1
ATOM 683 C C . GLY B 2 25 ? 7.354 -1.518 36.480 1.00 13.25 448 GLY B C 1
ATOM 684 O O . GLY B 2 25 ? 7.697 -2.490 35.805 1.00 14.64 448 GLY B O 1
ATOM 685 N N . CYS B 2 26 ? 7.069 -1.609 37.780 1.00 12.06 449 CYS B N 1
ATOM 686 C CA . CYS B 2 26 ? 7.257 -2.863 38.491 1.00 13.39 449 CYS B CA 1
ATOM 687 C C . CYS B 2 26 ? 6.158 -3.847 38.119 1.00 12.28 449 CYS B C 1
ATOM 688 O O . CYS B 2 26 ? 4.968 -3.540 38.234 1.00 12.73 449 CYS B O 1
ATOM 691 N N . ILE B 2 27 ? 6.562 -5.030 37.665 1.00 12.01 450 ILE B N 1
ATOM 692 C CA . ILE B 2 27 ? 5.635 -6.095 37.304 1.00 11.96 450 ILE B CA 1
ATOM 693 C C . ILE B 2 27 ? 5.352 -6.886 38.571 1.00 11.56 450 ILE B C 1
ATOM 694 O O . ILE B 2 27 ? 6.239 -7.555 39.093 1.00 12.59 450 ILE B O 1
ATOM 699 N N . VAL B 2 28 ? 4.123 -6.813 39.075 1.00 10.52 451 VAL B N 1
ATOM 700 C CA . VAL B 2 28 ? 3.774 -7.417 40.359 1.00 10.98 451 VAL B CA 1
ATOM 701 C C . VAL B 2 28 ? 2.969 -8.695 40.153 1.00 11.46 451 VAL B C 1
ATOM 702 O O . VAL B 2 28 ? 2.036 -8.743 39.341 1.00 12.15 451 VAL B O 1
ATOM 706 N N . HIS B 2 29 ? 3.334 -9.725 40.910 1.00 11.08 452 HIS B N 1
ATOM 707 C CA . HIS B 2 29 ? 2.628 -11.000 40.928 1.00 12.36 452 HIS B CA 1
ATOM 708 C C . HIS B 2 29 ? 2.737 -11.526 42.346 1.00 13.18 452 HIS B C 1
ATOM 709 O O . HIS B 2 29 ? 3.845 -11.803 42.814 1.00 11.88 452 HIS B O 1
ATOM 716 N N . GLY B 2 30 ? 1.601 -11.659 43.027 1.00 12.20 453 GLY B N 1
ATOM 717 C CA . GLY B 2 30 ? 1.632 -12.078 44.416 1.00 12.67 453 GLY B CA 1
ATOM 718 C C . GLY B 2 30 ? 2.284 -11.020 45.290 1.00 12.63 453 GLY B C 1
ATOM 719 O O . GLY B 2 30 ? 1.839 -9.867 45.317 1.00 13.61 453 GLY B O 1
ATOM 720 N N . LYS B 2 31 ? 3.342 -11.391 46.012 1.00 11.43 454 LYS B N 1
ATOM 721 C CA . LYS B 2 31 ? 4.049 -10.456 46.882 1.00 10.63 454 LYS B CA 1
ATOM 722 C C . LYS B 2 31 ? 5.417 -10.073 46.332 1.00 11.95 454 LYS B C 1
ATOM 723 O O . LYS B 2 31 ? 6.176 -9.388 47.014 1.00 11.18 454 LYS B O 1
ATOM 729 N N . THR B 2 32 ? 5.745 -10.498 45.116 1.00 11.50 455 THR B N 1
ATOM 730 C CA . THR B 2 32 ? 7.024 -10.199 44.501 1.00 11.41 455 THR B CA 1
ATOM 731 C C . THR B 2 32 ? 6.813 -9.383 43.235 1.00 11.37 455 THR B C 1
ATOM 732 O O . THR B 2 32 ? 5.714 -9.327 42.673 1.00 11.65 455 THR B O 1
ATOM 736 N N . GLY B 2 33 ? 7.893 -8.754 42.790 1.00 9.71 456 GLY B N 1
ATOM 737 C CA . GLY B 2 33 ? 7.844 -7.919 41.618 1.00 11.43 456 GLY B CA 1
ATOM 738 C C . GLY B 2 33 ? 9.167 -7.922 40.891 1.00 11.51 456 GLY B C 1
ATOM 739 O O . GLY B 2 33 ? 10.230 -7.932 41.522 1.00 12.08 456 GLY B O 1
ATOM 740 N N . HIS B 2 34 ? 9.112 -7.926 39.563 1.00 11.40 457 HIS B N 1
ATOM 741 C CA . HIS B 2 34 ? 10.299 -7.812 38.728 1.00 11.35 457 HIS B CA 1
ATOM 742 C C . HIS B 2 34 ? 10.317 -6.435 38.085 1.00 11.36 457 HIS B C 1
ATOM 743 O O . HIS B 2 34 ? 9.379 -6.063 37.368 1.00 12.12 457 HIS B O 1
ATOM 750 N N . LEU B 2 35 ? 11.366 -5.672 38.378 1.00 11.06 458 LEU B N 1
ATOM 751 C CA . LEU B 2 35 ? 11.523 -4.305 37.909 1.00 12.45 458 LEU B CA 1
ATOM 752 C C . LEU B 2 35 ? 12.682 -4.309 36.922 1.00 12.37 458 LEU B C 1
ATOM 753 O O . LEU B 2 35 ? 13.850 -4.241 37.313 1.00 12.51 458 LEU B O 1
ATOM 758 N N . MET B 2 36 ? 12.346 -4.428 35.646 1.00 12.77 459 MET B N 1
ATOM 759 C CA . MET B 2 36 ? 13.337 -4.343 34.584 1.00 12.72 459 MET B CA 1
ATOM 760 C C . MET B 2 36 ? 12.814 -3.596 33.371 1.00 14.44 459 MET B C 1
ATOM 761 O O . MET B 2 36 ? 13.529 -3.498 32.369 1.00 15.53 459 MET B O 1
ATOM 766 N N . ALA B 2 37 ? 11.605 -3.050 33.445 1.00 14.50 460 ALA B N 1
ATOM 767 C CA . ALA B 2 37 ? 10.960 -2.385 32.331 1.00 14.43 460 ALA B CA 1
ATOM 768 C C . ALA B 2 37 ? 10.379 -1.062 32.801 1.00 15.88 460 ALA B C 1
ATOM 769 O O . ALA B 2 37 ? 10.100 -0.860 33.992 1.00 16.31 460 ALA B O 1
ATOM 771 N N . CYS B 2 38 ? 10.209 -0.157 31.843 1.00 17.21 461 CYS B N 1
ATOM 772 C CA . CYS B 2 38 ? 9.547 1.106 32.109 1.00 16.61 461 CYS B CA 1
ATOM 773 C C . CYS B 2 38 ? 8.043 0.890 32.244 1.00 17.21 461 CYS B C 1
ATOM 774 O O . CYS B 2 38 ? 7.500 -0.157 31.885 1.00 17.11 461 CYS B O 1
ATOM 777 N N . PHE B 2 39 ? 7.373 1.907 32.785 1.00 18.42 462 PHE B N 1
ATOM 778 C CA . PHE B 2 39 ? 5.934 1.834 33.013 1.00 20.48 462 PHE B CA 1
ATOM 779 C C . PHE B 2 39 ? 5.175 1.601 31.711 1.00 19.91 462 PHE B C 1
ATOM 780 O O . PHE B 2 39 ? 4.254 0.777 31.661 1.00 16.60 462 PHE B O 1
ATOM 788 N N . THR B 2 40 ? 5.562 2.303 30.642 1.00 21.34 463 THR B N 1
ATOM 789 C CA . THR B 2 40 ? 4.881 2.155 29.358 1.00 22.71 463 THR B CA 1
ATOM 790 C C . THR B 2 40 ? 4.990 0.728 28.830 1.00 20.66 463 THR B C 1
ATOM 791 O O . THR B 2 40 ? 3.987 0.118 28.443 1.00 20.97 463 THR B O 1
ATOM 795 N N . CYS B 2 41 ? 6.205 0.179 28.797 1.00 18.96 464 CYS B N 1
ATOM 796 C CA . CYS B 2 41 ? 6.387 -1.171 28.269 1.00 17.66 464 CYS B CA 1
ATOM 797 C C . CYS B 2 41 ? 5.742 -2.215 29.167 1.00 17.75 464 CYS B C 1
ATOM 798 O O . CYS B 2 41 ? 5.166 -3.190 28.675 1.00 18.64 464 CYS B O 1
ATOM 801 N N . ALA B 2 42 ? 5.835 -2.034 30.485 1.00 17.07 465 ALA B N 1
ATOM 802 C CA . ALA B 2 42 ? 5.233 -2.998 31.398 1.00 17.54 465 ALA B CA 1
ATOM 803 C C . ALA B 2 42 ? 3.714 -2.991 31.284 1.00 17.88 465 ALA B C 1
ATOM 804 O O . ALA B 2 42 ? 3.081 -4.053 31.320 1.00 17.75 465 ALA B O 1
ATOM 806 N N . LYS B 2 43 ? 3.113 -1.806 31.132 1.00 18.55 466 LYS B N 1
ATOM 807 C CA . LYS B 2 43 ? 1.668 -1.734 30.933 1.00 20.95 466 LYS B CA 1
ATOM 808 C C . LYS B 2 43 ? 1.250 -2.452 29.656 1.00 21.22 466 LYS B C 1
ATOM 809 O O . LYS B 2 43 ? 0.187 -3.084 29.609 1.00 22.07 466 LYS B O 1
ATOM 815 N N . LYS B 2 44 ? 2.066 -2.355 28.604 1.00 20.69 467 LYS B N 1
ATOM 816 C CA . LYS B 2 44 ? 1.732 -3.023 27.351 1.00 19.41 467 LYS B CA 1
ATOM 817 C C . LYS B 2 44 ? 1.746 -4.538 27.515 1.00 18.31 467 LYS B C 1
ATOM 818 O O . LYS B 2 44 ? 0.907 -5.236 26.937 1.00 21.23 467 LYS B O 1
ATOM 820 N N . LEU B 2 45 ? 2.692 -5.068 28.297 1.00 18.37 468 LEU B N 1
ATOM 821 C CA . LEU B 2 45 ? 2.701 -6.504 28.567 1.00 18.94 468 LEU B CA 1
ATOM 822 C C . LEU B 2 45 ? 1.389 -6.936 29.202 1.00 21.99 468 LEU B C 1
ATOM 823 O O . LEU B 2 45 ? 0.763 -7.909 28.768 1.00 24.23 468 LEU B O 1
ATOM 828 N N . LYS B 2 46 ? 0.959 -6.219 30.243 1.00 22.66 469 LYS B N 1
ATOM 829 C CA . LYS B 2 46 ? -0.278 -6.592 30.918 1.00 24.47 469 LYS B CA 1
ATOM 830 C C . LYS B 2 46 ? -1.486 -6.406 30.008 1.00 26.82 469 LYS B C 1
ATOM 831 O O . LYS B 2 46 ? -2.375 -7.265 29.968 1.00 25.95 469 LYS B O 1
ATOM 837 N N . LYS B 2 47 ? -1.536 -5.292 29.273 1.00 25.38 470 LYS B N 1
ATOM 838 C CA . LYS B 2 47 ? -2.651 -5.054 28.362 1.00 26.34 470 LYS B CA 1
ATOM 839 C C . LYS B 2 47 ? -2.778 -6.179 27.345 1.00 27.63 470 LYS B C 1
ATOM 840 O O . LYS B 2 47 ? -3.887 -6.635 27.045 1.00 28.97 470 LYS B O 1
ATOM 842 N N . ARG B 2 48 ? -1.649 -6.655 26.822 1.00 27.93 471 ARG B N 1
ATOM 843 C CA . ARG B 2 48 ? -1.625 -7.723 25.833 1.00 29.64 471 ARG B CA 1
ATOM 844 C C . ARG B 2 48 ? -1.686 -9.115 26.454 1.00 30.68 471 ARG B C 1
ATOM 845 O O . ARG B 2 48 ? -1.521 -10.102 25.730 1.00 32.37 471 ARG B O 1
ATOM 847 N N . ASN B 2 49 ? -1.912 -9.211 27.764 1.00 29.56 472 ASN B N 1
ATOM 848 C CA . ASN B 2 49 ? -2.054 -10.494 28.456 1.00 29.87 472 ASN B CA 1
ATOM 849 C C . ASN B 2 49 ? -0.790 -11.348 28.365 1.00 27.90 472 ASN B C 1
ATOM 850 O O . ASN B 2 49 ? -0.850 -12.576 28.273 1.00 28.37 472 ASN B O 1
ATOM 855 N N . LYS B 2 50 ? 0.342 -10.710 28.402 1.00 25.07 473 LYS B N 1
ATOM 856 C CA . LYS B 2 50 ? 1.551 -11.508 28.421 1.00 23.22 473 LYS B CA 1
ATOM 857 C C . LYS B 2 50 ? 2.036 -11.684 29.855 1.00 21.50 473 LYS B C 1
ATOM 858 O O . LYS B 2 50 ? 1.784 -10.827 30.708 1.00 21.56 473 LYS B O 1
ATOM 864 N N . PRO B 2 51 ? 2.718 -12.780 30.170 1.00 20.16 474 PRO B N 1
ATOM 865 C CA . PRO B 2 51 ? 3.223 -12.966 31.533 1.00 18.46 474 PRO B CA 1
ATOM 866 C C . PRO B 2 51 ? 4.488 -12.147 31.755 1.00 15.46 474 PRO B C 1
ATOM 867 O O . PRO B 2 51 ? 5.052 -11.548 30.836 1.00 15.67 474 PRO B O 1
ATOM 871 N N . CYS B 2 52 ? 4.927 -12.131 33.004 1.00 13.70 475 CYS B N 1
ATOM 872 C CA . CYS B 2 52 ? 6.212 -11.528 33.320 1.00 14.17 475 CYS B CA 1
ATOM 873 C C . CYS B 2 52 ? 7.306 -12.222 32.514 1.00 13.90 475 CYS B C 1
ATOM 874 O O . CYS B 2 52 ? 7.431 -13.452 32.578 1.00 15.74 475 CYS B O 1
ATOM 877 N N . PRO B 2 53 ? 8.113 -11.487 31.748 1.00 15.03 476 PRO B N 1
ATOM 878 C CA . PRO B 2 53 ? 9.131 -12.157 30.922 1.00 13.31 476 PRO B CA 1
ATOM 879 C C . PRO B 2 53 ? 10.187 -12.890 31.720 1.00 14.72 476 PRO B C 1
ATOM 880 O O . PRO B 2 53 ? 10.761 -13.865 31.227 1.00 15.64 476 PRO B O 1
ATOM 884 N N . VAL B 2 54 ? 10.473 -12.440 32.936 1.00 13.48 477 VAL B N 1
ATOM 885 C CA . VAL B 2 54 ? 11.554 -13.028 33.716 1.00 14.38 477 VAL B CA 1
ATOM 886 C C . VAL B 2 54 ? 11.126 -14.342 34.362 1.00 14.39 477 VAL B C 1
ATOM 887 O O . VAL B 2 54 ? 11.832 -15.354 34.269 1.00 16.62 477 VAL B O 1
ATOM 891 N N . CYS B 2 55 ? 9.967 -14.360 35.019 1.00 14.60 478 CYS B N 1
ATOM 892 C CA . CYS B 2 55 ? 9.548 -15.521 35.792 1.00 13.58 478 CYS B CA 1
ATOM 893 C C . CYS B 2 55 ? 8.334 -16.232 35.223 1.00 16.51 478 CYS B C 1
ATOM 894 O O . CYS B 2 55 ? 7.980 -17.306 35.723 1.00 16.47 478 CYS B O 1
ATOM 897 N N . ARG B 2 56 ? 7.679 -15.660 34.216 1.00 15.68 479 ARG B N 1
ATOM 898 C CA . ARG B 2 56 ? 6.562 -16.269 33.503 1.00 16.36 479 ARG B CA 1
ATOM 899 C C . ARG B 2 56 ? 5.298 -16.371 34.346 1.00 14.99 479 ARG B C 1
ATOM 900 O O . ARG B 2 56 ? 4.344 -17.044 33.937 1.00 17.16 479 ARG B O 1
ATOM 908 N N . GLN B 2 57 ? 5.255 -15.713 35.511 1.00 16.31 480 GLN B N 1
ATOM 909 C CA . GLN B 2 57 ? 4.016 -15.665 36.267 1.00 16.97 480 GLN B CA 1
ATOM 910 C C . GLN B 2 57 ? 3.058 -14.668 35.622 1.00 16.91 480 GLN B C 1
ATOM 911 O O . GLN B 2 57 ? 3.491 -13.694 35.002 1.00 16.63 480 GLN B O 1
ATOM 917 N N . PRO B 2 58 ? 1.751 -14.889 35.753 1.00 17.30 481 PRO B N 1
ATOM 918 C CA . PRO B 2 58 ? 0.788 -13.885 35.285 1.00 16.06 481 PRO B CA 1
ATOM 919 C C . PRO B 2 58 ? 1.018 -12.552 35.982 1.00 14.34 481 PRO B C 1
ATOM 920 O O . PRO B 2 58 ? 1.391 -12.491 37.157 1.00 14.92 481 PRO B O 1
ATOM 924 N N . ILE B 2 59 ? 0.780 -11.470 35.249 1.00 13.40 482 ILE B N 1
ATOM 925 C CA . ILE B 2 59 ? 0.967 -10.122 35.776 1.00 13.63 482 ILE B CA 1
ATOM 926 C C . ILE B 2 59 ? -0.338 -9.675 36.419 1.00 15.34 482 ILE B C 1
ATOM 927 O O . ILE B 2 59 ? -1.349 -9.503 35.734 1.00 18.62 482 ILE B O 1
ATOM 932 N N . GLN B 2 60 ? -0.319 -9.472 37.737 1.00 13.05 483 GLN B N 1
ATOM 933 C CA . GLN B 2 60 ? -1.523 -8.970 38.394 1.00 12.67 483 GLN B CA 1
ATOM 934 C C . GLN B 2 60 ? -1.698 -7.472 38.200 1.00 13.64 483 GLN B C 1
ATOM 935 O O . GLN B 2 60 ? -2.818 -7.008 37.966 1.00 16.10 483 GLN B O 1
ATOM 941 N N . MET B 2 61 ? -0.618 -6.700 38.311 1.00 13.76 484 MET B N 1
ATOM 942 C CA . MET B 2 61 ? -0.691 -5.264 38.078 1.00 12.89 484 MET B CA 1
ATOM 943 C C . MET B 2 61 ? 0.710 -4.727 37.846 1.00 11.67 484 MET B C 1
ATOM 944 O O . MET B 2 61 ? 1.706 -5.378 38.173 1.00 12.26 484 MET B O 1
ATOM 949 N N . ILE B 2 62 ? 0.765 -3.538 37.252 1.00 12.73 485 ILE B N 1
ATOM 950 C CA . ILE B 2 62 ? 1.998 -2.769 37.123 1.00 13.38 485 ILE B CA 1
ATOM 951 C C . ILE B 2 62 ? 1.940 -1.632 38.128 1.00 13.48 485 ILE B C 1
ATOM 952 O O . ILE B 2 62 ? 0.952 -0.885 38.171 1.00 14.78 485 ILE B O 1
ATOM 957 N N . VAL B 2 63 ? 2.992 -1.486 38.929 1.00 13.26 486 VAL B N 1
ATOM 958 C CA . VAL B 2 63 ? 3.092 -0.413 39.913 1.00 13.82 486 VAL B CA 1
ATOM 959 C C . VAL B 2 63 ? 4.109 0.598 39.406 1.00 13.62 486 VAL B C 1
ATOM 960 O O . VAL B 2 63 ? 5.271 0.252 39.160 1.00 14.26 486 VAL B O 1
ATOM 964 N N . LEU B 2 64 ? 3.667 1.841 39.223 1.00 13.35 487 LEU B N 1
ATOM 965 C CA . LEU B 2 64 ? 4.562 2.925 38.835 1.00 14.07 487 LEU B CA 1
ATOM 966 C C . LEU B 2 64 ? 5.457 3.239 40.023 1.00 13.11 487 LEU B C 1
ATOM 967 O O . LEU B 2 64 ? 4.973 3.670 41.073 1.00 12.08 487 LEU B O 1
ATOM 972 N N . THR B 2 65 ? 6.754 2.988 39.878 1.00 11.90 488 THR B N 1
ATOM 973 C CA . THR B 2 65 ? 7.675 2.979 41.004 1.00 11.90 488 THR B CA 1
ATOM 974 C C . THR B 2 65 ? 8.553 4.220 40.997 1.00 13.32 488 THR B C 1
ATOM 975 O O . THR B 2 65 ? 9.188 4.541 39.985 1.00 15.18 488 THR B O 1
ATOM 979 N N . TYR B 2 66 ? 8.599 4.894 42.135 1.00 12.33 489 TYR B N 1
ATOM 980 C CA . TYR B 2 66 ? 9.450 6.048 42.340 1.00 12.58 489 TYR B CA 1
ATOM 981 C C . TYR B 2 66 ? 10.536 5.695 43.344 1.00 12.44 489 TYR B C 1
ATOM 982 O O . TYR B 2 66 ? 10.346 4.838 44.213 1.00 13.58 489 TYR B O 1
ATOM 991 N N . PHE B 2 67 ? 11.675 6.380 43.226 1.00 14.25 490 PHE B N 1
ATOM 992 C CA . PHE B 2 67 ? 12.851 6.123 44.054 1.00 14.24 490 PHE B CA 1
ATOM 993 C C . PHE B 2 67 ? 13.233 7.427 44.743 1.00 15.44 490 PHE B C 1
ATOM 994 O O . PHE B 2 67 ? 14.173 8.114 44.317 1.00 18.69 490 PHE B O 1
ATOM 1002 N N . PRO B 2 68 ? 12.526 7.802 45.821 1.00 15.16 491 PRO B N 1
ATOM 1003 C CA . PRO B 2 68 ? 12.743 9.106 46.459 1.00 18.42 491 PRO B CA 1
ATOM 1004 C C . PRO B 2 68 ? 14.067 9.197 47.209 1.00 20.04 491 PRO B C 1
ATOM 1005 O O . PRO B 2 68 ? 14.600 8.187 47.672 1.00 19.51 491 PRO B O 1
ATOM 1010 N N . GLU C 3 1 ? -10.415 0.925 10.110 1.00 33.66 427 GLU C N 1
ATOM 1011 C CA . GLU C 3 1 ? -9.931 -0.407 10.451 1.00 34.58 427 GLU C CA 1
ATOM 1012 C C . GLU C 3 1 ? -8.466 -0.374 10.876 1.00 38.38 427 GLU C C 1
ATOM 1013 O O . GLU C 3 1 ? -7.616 0.147 10.152 1.00 38.88 427 GLU C O 1
ATOM 1019 N N . PRO C 3 2 ? -8.172 -0.927 12.053 1.00 40.21 428 PRO C N 1
ATOM 1020 C CA . PRO C 3 2 ? -6.783 -0.942 12.534 1.00 41.34 428 PRO C CA 1
ATOM 1021 C C . PRO C 3 2 ? -5.919 -1.863 11.684 1.00 41.92 428 PRO C C 1
ATOM 1022 O O . PRO C 3 2 ? -6.285 -3.008 11.411 1.00 42.24 428 PRO C O 1
ATOM 1026 N N . GLU C 3 3 ? -4.766 -1.347 11.265 1.00 41.85 429 GLU C N 1
ATOM 1027 C CA . GLU C 3 3 ? -3.793 -2.105 10.493 1.00 38.89 429 GLU C CA 1
ATOM 1028 C C . GLU C 3 3 ? -2.638 -2.539 11.388 1.00 37.46 429 GLU C C 1
ATOM 1029 O O . GLU C 3 3 ? -2.258 -1.839 12.330 1.00 37.56 429 GLU C O 1
ATOM 1035 N N . PHE C 3 4 ? -2.078 -3.710 11.082 1.00 36.86 430 PHE C N 1
ATOM 1036 C CA . PHE C 3 4 ? -0.990 -4.303 11.860 1.00 37.92 430 PHE C CA 1
ATOM 1037 C C . PHE C 3 4 ? 0.066 -4.823 10.894 1.00 36.57 430 PHE C C 1
ATOM 1038 O O . PHE C 3 4 ? 0.104 -6.021 10.581 1.00 34.01 430 PHE C O 1
ATOM 1046 N N . PRO C 3 5 ? 0.948 -3.951 10.407 1.00 39.70 431 PRO C N 1
ATOM 1047 C CA . PRO C 3 5 ? 1.953 -4.387 9.430 1.00 40.83 431 PRO C CA 1
ATOM 1048 C C . PRO C 3 5 ? 3.100 -5.131 10.098 1.00 38.33 431 PRO C C 1
ATOM 1049 O O . PRO C 3 5 ? 3.573 -4.756 11.174 1.00 39.65 431 PRO C O 1
ATOM 1053 N N . HIS C 3 6 ? 3.542 -6.201 9.441 1.00 31.86 432 HIS C N 1
ATOM 1054 C CA . HIS C 3 6 ? 4.663 -7.004 9.925 1.00 27.31 432 HIS C CA 1
ATOM 1055 C C . HIS C 3 6 ? 5.378 -7.548 8.699 1.00 21.92 432 HIS C C 1
ATOM 1056 O O . HIS C 3 6 ? 4.805 -8.366 7.970 1.00 23.43 432 HIS C O 1
ATOM 1063 N N . ASN C 3 7 ? 6.622 -7.108 8.480 1.00 20.52 433 ASN C N 1
ATOM 1064 C CA . ASN C 3 7 ? 7.322 -7.469 7.250 1.00 16.50 433 ASN C CA 1
ATOM 1065 C C . ASN C 3 7 ? 7.519 -8.970 7.125 1.00 12.43 433 ASN C C 1
ATOM 1066 O O . ASN C 3 7 ? 7.462 -9.509 6.020 1.00 13.20 433 ASN C O 1
ATOM 1071 N N . ALA C 3 8 ? 7.772 -9.653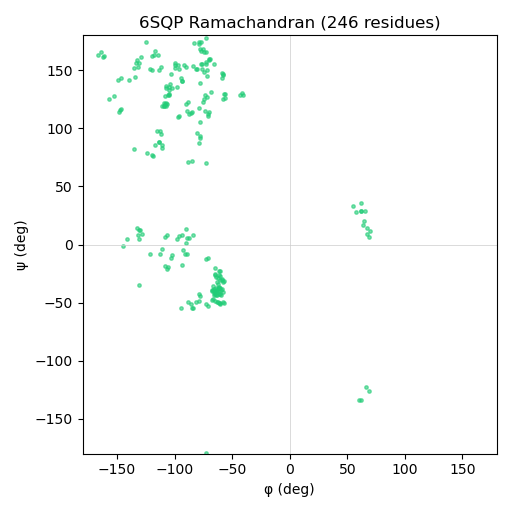 8.242 1.00 12.75 434 ALA C N 1
ATOM 1072 C CA . ALA C 3 8 ? 8.107 -11.073 8.193 1.00 12.89 434 ALA C CA 1
ATOM 1073 C C . ALA C 3 8 ? 6.992 -11.907 7.583 1.00 10.56 434 ALA C C 1
ATOM 1074 O O . ALA C 3 8 ? 7.265 -12.946 6.973 1.00 11.79 434 ALA C O 1
ATOM 1076 N N . ILE C 3 9 ? 5.736 -11.480 7.745 1.00 9.87 435 ILE C N 1
A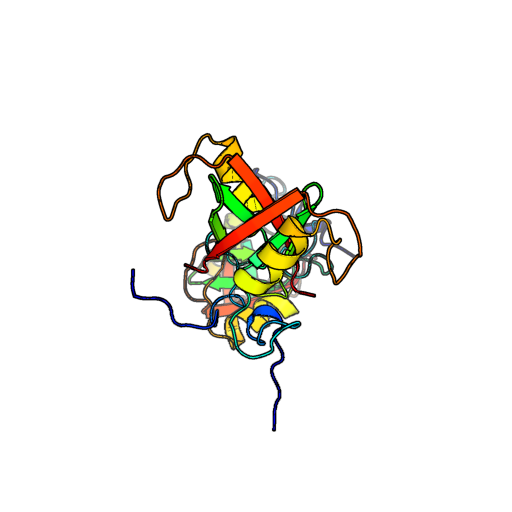TOM 1077 C CA . ILE C 3 9 ? 4.592 -12.256 7.284 1.00 10.52 435 ILE C CA 1
ATOM 1078 C C . ILE C 3 9 ? 4.144 -11.867 5.884 1.00 9.80 435 ILE C C 1
ATOM 1079 O O . ILE C 3 9 ? 3.230 -12.495 5.341 1.00 12.32 435 ILE C O 1
ATOM 1084 N N . GLU C 3 10 ? 4.741 -10.841 5.288 1.00 11.34 436 GLU C N 1
ATOM 1085 C CA . GLU C 3 10 ? 4.416 -10.496 3.912 1.00 10.73 436 GLU C CA 1
ATOM 1086 C C . GLU C 3 10 ? 5.092 -11.481 2.961 1.00 10.23 436 GLU C C 1
ATOM 1087 O O . GLU C 3 10 ? 6.109 -12.086 3.301 1.00 9.83 436 GLU C O 1
ATOM 1093 N N . PRO C 3 11 ? 4.553 -11.662 1.760 1.00 10.62 437 PRO C N 1
ATOM 1094 C CA . PRO C 3 11 ? 5.172 -12.609 0.824 1.00 10.34 437 PRO C CA 1
ATOM 1095 C C . PRO C 3 11 ? 6.510 -12.100 0.300 1.00 9.30 437 PRO C C 1
ATOM 1096 O O . PRO C 3 11 ? 6.829 -10.905 0.341 1.00 10.19 437 PRO C O 1
ATOM 1100 N N . CYS C 3 12 ? 7.305 -13.050 -0.191 1.00 9.03 438 CYS C N 1
ATOM 1101 C CA . CYS C 3 12 ? 8.564 -12.769 -0.879 1.00 8.63 438 CYS C CA 1
ATOM 1102 C C . CYS C 3 12 ? 8.478 -11.506 -1.728 1.00 7.88 438 CYS C C 1
ATOM 1103 O O . CYS C 3 12 ? 7.587 -11.363 -2.560 1.00 10.04 438 CYS C O 1
ATOM 1106 N N A VAL C 3 13 ? 9.439 -10.602 -1.523 0.50 9.15 439 VAL C N 1
ATOM 1107 N N B VAL C 3 13 ? 9.424 -10.585 -1.518 0.50 9.20 439 VAL C N 1
ATOM 1108 C CA A VAL C 3 13 ? 9.437 -9.338 -2.251 0.50 8.58 439 VAL C CA 1
ATOM 1109 C CA B VAL C 3 13 ? 9.411 -9.335 -2.282 0.50 8.61 439 VAL C CA 1
ATOM 1110 C C A VAL C 3 13 ? 9.695 -9.550 -3.737 0.50 8.93 439 VAL C C 1
ATOM 1111 C C B VAL C 3 13 ? 9.571 -9.613 -3.768 0.50 8.04 439 VAL C C 1
ATOM 1112 O O A VAL C 3 13 ? 9.352 -8.687 -4.553 0.50 9.60 439 VAL C O 1
ATOM 1113 O O B VAL C 3 13 ? 9.032 -8.886 -4.611 0.50 9.75 439 VAL C O 1
ATOM 1120 N N . ILE C 3 14 ? 10.283 -10.683 -4.112 1.00 10.14 440 ILE C N 1
ATOM 1121 C CA A ILE C 3 14 ? 10.618 -10.951 -5.507 0.50 9.21 440 ILE C CA 1
ATOM 1122 C CA B ILE C 3 14 ? 10.617 -10.946 -5.509 0.50 9.39 440 ILE C CA 1
ATOM 1123 C C . ILE C 3 14 ? 9.449 -11.587 -6.250 1.00 10.27 440 ILE C C 1
ATOM 1124 O O . ILE C 3 14 ? 9.069 -11.133 -7.334 1.00 12.72 440 ILE C O 1
ATOM 1133 N N . CYS C 3 15 ? 8.858 -12.648 -5.685 1.00 10.47 441 CYS C N 1
ATOM 1134 C CA . CYS C 3 15 ? 7.822 -13.385 -6.408 1.00 11.21 441 CYS C CA 1
ATOM 1135 C C . CYS C 3 15 ? 6.413 -13.130 -5.901 1.00 12.08 441 CYS C C 1
ATOM 1136 O O . CYS C 3 15 ? 5.458 -13.440 -6.618 1.00 13.08 441 CYS C O 1
ATOM 1139 N N . GLN C 3 16 ? 6.258 -12.620 -4.680 1.00 11.45 442 GLN C N 1
ATOM 1140 C CA . GLN C 3 16 ? 4.974 -12.236 -4.098 1.00 12.94 442 GLN C CA 1
ATOM 1141 C C . GLN C 3 16 ? 4.029 -13.398 -3.815 1.00 12.70 442 GLN C C 1
ATOM 1142 O O . GLN C 3 16 ? 2.865 -13.160 -3.469 1.00 14.70 442 GLN C O 1
ATOM 1148 N N . THR C 3 17 ? 4.485 -14.647 -3.934 1.00 12.60 443 THR C N 1
ATOM 1149 C CA . THR C 3 17 ? 3.592 -15.790 -3.776 1.00 13.55 443 THR C CA 1
ATOM 1150 C C . THR C 3 17 ? 4.134 -16.866 -2.840 1.00 13.71 443 THR C C 1
ATOM 1151 O O . THR C 3 17 ? 3.534 -17.951 -2.752 1.00 15.23 443 THR C O 1
ATOM 1155 N N . ARG C 3 18 ? 5.241 -16.610 -2.150 1.00 10.66 444 ARG C N 1
ATOM 1156 C CA . ARG C 3 18 ? 5.877 -17.589 -1.283 1.00 10.97 444 ARG C CA 1
ATOM 1157 C C . ARG C 3 18 ? 6.253 -16.908 0.023 1.00 9.22 444 ARG C C 1
ATOM 1158 O O . ARG C 3 18 ? 6.495 -15.694 0.049 1.00 9.67 444 ARG C O 1
ATOM 1166 N N . PRO C 3 19 ? 6.312 -17.660 1.121 1.00 8.82 445 PRO C N 1
ATOM 1167 C CA . PRO C 3 19 ? 6.707 -17.067 2.403 1.00 8.89 445 PRO C CA 1
ATOM 1168 C C . PRO C 3 19 ? 8.202 -16.766 2.437 1.00 8.59 445 PRO C C 1
ATOM 1169 O O . PRO C 3 19 ? 9.009 -17.381 1.734 1.00 9.74 445 PRO C O 1
ATOM 1173 N N . LYS C 3 20 ? 8.577 -15.827 3.310 1.00 8.86 446 LYS C N 1
ATOM 1174 C CA . LYS C 3 20 ? 9.961 -15.389 3.450 1.00 9.43 446 LYS C CA 1
ATOM 1175 C C . LYS C 3 20 ? 10.703 -16.393 4.320 1.00 9.02 446 LYS C C 1
ATOM 1176 O O . LYS C 3 20 ? 10.692 -16.299 5.551 1.00 9.80 446 LYS C O 1
ATOM 1182 N N . ASN C 3 21 ? 11.388 -17.338 3.671 1.00 7.66 447 ASN C N 1
ATOM 1183 C CA . ASN C 3 21 ? 12.209 -18.327 4.352 1.00 8.00 447 ASN C CA 1
ATOM 1184 C C . ASN C 3 21 ? 13.596 -18.472 3.730 1.00 7.67 447 ASN C C 1
ATOM 1185 O O . ASN C 3 21 ? 14.305 -19.438 4.038 1.00 9.02 447 ASN C O 1
ATOM 1190 N N . GLY C 3 22 ? 14.005 -17.535 2.876 1.00 8.48 448 GLY C N 1
ATOM 1191 C CA . GLY C 3 22 ? 15.325 -17.576 2.286 1.00 8.17 448 GLY C CA 1
ATOM 1192 C C . GLY C 3 22 ? 16.208 -16.466 2.812 1.00 8.42 448 GLY C C 1
ATOM 1193 O O . GLY C 3 22 ? 16.314 -15.402 2.195 1.00 10.20 448 GLY C O 1
ATOM 1194 N N . CYS C 3 23 ? 16.822 -16.677 3.972 1.00 7.59 449 CYS C N 1
ATOM 1195 C CA . CYS C 3 23 ? 17.620 -15.623 4.582 1.00 8.52 449 CYS C CA 1
ATOM 1196 C C . CYS C 3 23 ? 18.914 -15.414 3.805 1.00 7.49 449 CYS C C 1
ATOM 1197 O O . CYS C 3 23 ? 19.679 -16.361 3.583 1.00 8.26 449 CYS C O 1
ATOM 1200 N N . ILE C 3 24 ? 19.166 -14.170 3.406 1.00 7.24 450 ILE C N 1
ATOM 1201 C CA . ILE C 3 24 ? 20.349 -13.814 2.629 1.00 7.77 450 ILE C CA 1
ATOM 1202 C C . ILE C 3 24 ? 21.412 -13.312 3.602 1.00 7.41 450 ILE C C 1
ATOM 1203 O O . ILE C 3 24 ? 21.247 -12.266 4.236 1.00 8.88 450 ILE C O 1
ATOM 1208 N N . VAL C 3 25 ? 22.479 -14.099 3.783 1.00 7.67 451 VAL C N 1
ATOM 1209 C CA . VAL C 3 25 ? 23.507 -13.800 4.774 1.00 8.09 451 VAL C CA 1
ATOM 1210 C C . VAL C 3 25 ? 24.630 -13.028 4.106 1.00 7.86 451 VAL C C 1
ATOM 1211 O O . VAL C 3 25 ? 25.011 -13.310 2.962 1.00 9.01 451 VAL C O 1
ATOM 1215 N N . HIS C 3 26 ? 25.201 -12.085 4.848 1.00 8.73 452 HIS C N 1
ATOM 1216 C CA . HIS C 3 26 ? 26.380 -11.337 4.430 1.00 9.14 452 HIS C CA 1
ATOM 1217 C C . HIS C 3 26 ? 27.020 -10.845 5.713 1.00 9.15 452 HIS C C 1
ATOM 1218 O O . HIS C 3 26 ? 26.340 -10.226 6.538 1.00 10.03 452 HIS C O 1
ATOM 1225 N N . GLY C 3 27 ? 28.301 -11.154 5.900 1.00 10.88 453 GLY C N 1
ATOM 1226 C CA . GLY C 3 27 ? 28.934 -10.890 7.180 1.00 11.00 453 GLY C CA 1
ATOM 1227 C C . GLY C 3 27 ? 28.251 -11.681 8.277 1.00 10.05 453 GLY C C 1
ATOM 1228 O O . GLY C 3 27 ? 27.936 -12.868 8.121 1.00 10.60 453 GLY C O 1
ATOM 1229 N N . LYS C 3 28 ? 27.971 -11.012 9.391 1.00 10.16 454 LYS C N 1
ATOM 1230 C CA . LYS C 3 28 ? 27.238 -11.619 10.489 1.00 11.06 454 LYS C CA 1
ATOM 1231 C C . LYS C 3 28 ? 25.748 -11.310 10.453 1.00 11.09 454 LYS C C 1
ATOM 1232 O O . LYS C 3 28 ? 25.040 -11.647 11.406 1.00 11.34 454 LYS C O 1
ATOM 1234 N N . THR C 3 29 ? 25.252 -10.684 9.391 1.00 9.79 455 THR C N 1
ATOM 1235 C CA . THR C 3 29 ? 23.851 -10.284 9.344 1.00 8.88 455 THR C CA 1
ATOM 1236 C C . THR C 3 29 ? 23.124 -11.010 8.229 1.00 8.64 455 THR C C 1
ATOM 1237 O O . THR C 3 29 ? 23.722 -11.621 7.341 1.00 8.94 455 THR C O 1
ATOM 1241 N N . GLY C 3 30 ? 21.805 -10.930 8.293 1.00 9.51 456 GLY C N 1
ATOM 1242 C CA . GLY C 3 30 ? 20.971 -11.528 7.279 1.00 10.47 456 GLY C CA 1
ATOM 1243 C C . GLY C 3 30 ? 19.806 -10.626 6.954 1.00 8.80 456 GLY C C 1
ATOM 1244 O O . GLY C 3 30 ? 19.238 -10.003 7.853 1.00 9.85 456 GLY C O 1
ATOM 1245 N N . HIS C 3 31 ? 19.433 -10.560 5.684 1.00 9.26 457 HIS C N 1
ATOM 1246 C CA . HIS C 3 31 ? 18.229 -9.868 5.244 1.00 9.29 457 HIS C CA 1
ATOM 1247 C C . HIS C 3 31 ? 17.240 -10.934 4.799 1.00 8.84 457 HIS C C 1
ATOM 1248 O O . HIS C 3 31 ? 17.535 -11.712 3.885 1.00 8.51 457 HIS C O 1
ATOM 1255 N N . LEU C 3 32 ? 16.082 -10.986 5.463 1.00 8.14 458 LEU C N 1
ATOM 1256 C CA . LEU C 3 32 ? 15.041 -11.973 5.199 1.00 7.95 458 LEU C CA 1
ATOM 1257 C C . LEU C 3 32 ? 13.854 -11.223 4.610 1.00 8.06 458 LEU C C 1
ATOM 1258 O O . LEU C 3 32 ? 13.082 -10.584 5.334 1.00 9.00 458 LEU C O 1
ATOM 1263 N N . MET C 3 33 ? 13.768 -11.251 3.278 1.00 7.84 459 MET C N 1
ATOM 1264 C CA A MET C 3 33 ? 12.665 -10.625 2.557 0.50 8.10 459 MET C CA 1
ATOM 1265 C CA B MET C 3 33 ? 12.671 -10.622 2.554 0.50 9.35 459 MET C CA 1
ATOM 1266 C C . MET C 3 33 ? 12.302 -11.395 1.298 1.00 8.46 459 MET C C 1
ATOM 1267 O O . MET C 3 33 ? 11.423 -10.948 0.556 1.00 9.21 459 MET C O 1
ATOM 1276 N N . ALA C 3 34 ? 12.952 -12.522 1.029 1.00 8.69 460 ALA C N 1
ATOM 1277 C CA . ALA C 3 34 ? 12.715 -13.336 -0.147 1.00 9.52 460 ALA C CA 1
ATOM 1278 C C . ALA C 3 34 ? 12.542 -14.780 0.302 1.00 8.36 460 ALA C C 1
ATOM 1279 O O . ALA C 3 34 ? 12.994 -15.170 1.379 1.00 9.17 460 ALA C O 1
ATOM 1281 N N . CYS C 3 35 ? 11.848 -15.559 -0.521 1.00 8.44 461 CYS C N 1
ATOM 1282 C CA . CYS C 3 35 ? 11.730 -16.990 -0.289 1.00 7.98 461 CYS C CA 1
ATOM 1283 C C . CYS C 3 35 ? 13.024 -17.706 -0.669 1.00 8.63 461 CYS C C 1
ATOM 1284 O O . CYS C 3 35 ? 13.912 -17.154 -1.318 1.00 8.60 461 CYS C O 1
ATOM 1287 N N . PHE C 3 36 ? 13.111 -18.972 -0.271 1.00 8.38 462 PHE C N 1
ATOM 1288 C CA . PHE C 3 36 ? 14.331 -19.731 -0.510 1.00 8.56 462 PHE C CA 1
ATOM 1289 C C . PHE C 3 36 ? 14.629 -19.859 -1.995 1.00 9.16 462 PHE C C 1
ATOM 1290 O O . PHE C 3 36 ? 15.781 -19.704 -2.419 1.00 9.44 462 PHE C O 1
ATOM 1298 N N . THR C 3 37 ? 13.605 -20.134 -2.806 1.00 9.36 463 THR C N 1
ATOM 1299 C CA . THR C 3 37 ? 13.839 -20.329 -4.235 1.00 9.80 463 THR C CA 1
ATOM 1300 C C . THR C 3 37 ? 14.394 -19.069 -4.881 1.00 8.80 463 THR C C 1
ATOM 1301 O O . THR C 3 37 ? 15.392 -19.122 -5.612 1.00 10.55 463 THR C O 1
ATOM 1305 N N . CYS C 3 38 ? 13.756 -17.925 -4.626 1.00 9.01 464 CYS C N 1
ATOM 1306 C CA . CYS C 3 38 ? 14.230 -16.678 -5.222 1.00 8.86 464 CYS C CA 1
ATOM 1307 C C . CYS C 3 38 ? 15.618 -16.305 -4.714 1.00 9.93 464 CYS C C 1
ATOM 1308 O O . CYS C 3 38 ? 16.466 -15.844 -5.487 1.00 11.46 464 CYS C O 1
ATOM 1311 N N . ALA C 3 39 ? 15.864 -16.483 -3.416 1.00 9.00 465 ALA C N 1
ATOM 1312 C CA . ALA C 3 39 ? 17.162 -16.113 -2.855 1.00 8.87 465 ALA C CA 1
ATOM 1313 C C . ALA C 3 39 ? 18.281 -16.985 -3.417 1.00 9.97 465 ALA C C 1
ATOM 1314 O O . ALA C 3 39 ? 19.371 -16.484 -3.732 1.00 9.77 465 ALA C O 1
ATOM 1316 N N . LYS C 3 40 ? 18.025 -18.291 -3.545 1.00 10.28 466 LYS C N 1
ATOM 1317 C CA . LYS C 3 40 ? 19.011 -19.209 -4.113 1.00 10.13 466 LYS C CA 1
ATOM 1318 C C . LYS C 3 40 ? 19.340 -18.859 -5.557 1.00 11.26 466 LYS C C 1
ATOM 1319 O O . LYS C 3 40 ? 20.491 -18.998 -5.985 1.00 13.59 466 LYS C O 1
ATOM 1325 N N . LYS C 3 41 ? 18.341 -18.423 -6.330 1.00 12.13 467 LYS C N 1
ATOM 1326 C CA . LYS C 3 41 ? 18.608 -18.024 -7.709 1.00 13.01 467 LYS C CA 1
ATOM 1327 C C . LYS C 3 41 ? 19.603 -16.871 -7.771 1.00 13.37 467 LYS C C 1
ATOM 1328 O O . LYS C 3 41 ? 20.453 -16.826 -8.669 1.00 13.85 467 LYS C O 1
ATOM 1334 N N . LEU C 3 42 ? 19.515 -15.930 -6.826 1.00 13.54 468 LEU C N 1
ATOM 1335 C CA . LEU C 3 42 ? 20.471 -14.828 -6.786 1.00 12.05 468 LEU C CA 1
ATOM 1336 C C . LEU C 3 42 ? 21.870 -15.313 -6.424 1.00 14.24 468 LEU C C 1
ATOM 1337 O O . LEU C 3 42 ? 22.854 -14.928 -7.066 1.00 15.63 468 LEU C O 1
ATOM 1342 N N . LYS C 3 43 ? 21.985 -16.132 -5.373 1.00 14.69 469 LYS C N 1
ATOM 1343 C CA . LYS C 3 43 ? 23.299 -16.629 -4.972 1.00 15.71 469 LYS C CA 1
ATOM 1344 C C . LYS C 3 43 ? 23.951 -17.410 -6.103 1.00 18.79 469 LYS C C 1
ATOM 1345 O O . LYS C 3 43 ? 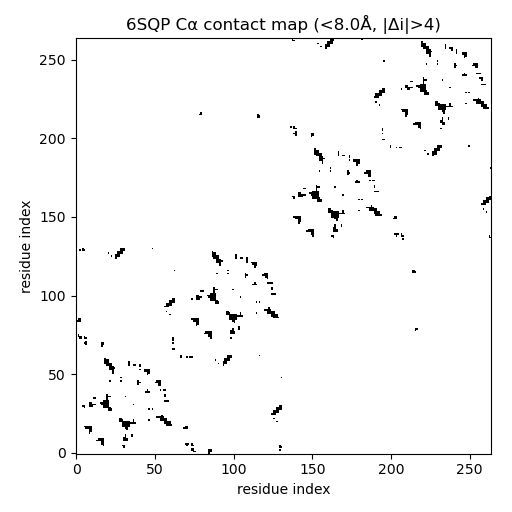25.152 -17.261 -6.360 1.00 20.55 469 LYS C O 1
ATOM 1351 N N . LYS C 3 44 ? 23.156 -18.198 -6.830 1.00 16.29 470 LYS C N 1
ATOM 1352 C CA . LYS C 3 44 ? 23.685 -18.977 -7.945 1.00 17.99 470 LYS C CA 1
ATOM 1353 C C . LYS C 3 44 ? 24.218 -18.075 -9.049 1.00 21.40 470 LYS C C 1
ATOM 1354 O O . LYS C 3 44 ? 25.228 -18.393 -9.687 1.00 23.03 470 LYS C O 1
ATOM 1356 N N . ARG C 3 45 ? 23.551 -16.951 -9.295 1.00 19.05 471 ARG C N 1
ATOM 1357 C CA . ARG C 3 45 ? 23.957 -16.006 -10.324 1.00 20.62 471 ARG C CA 1
ATOM 1358 C C . ARG C 3 45 ? 24.958 -14.974 -9.819 1.00 21.39 471 ARG C C 1
ATOM 1359 O O . ARG C 3 45 ? 25.319 -14.059 -10.570 1.00 24.57 471 ARG C O 1
ATOM 1367 N N . ASN C 3 46 ? 25.424 -15.110 -8.575 1.00 19.89 472 ASN C N 1
ATOM 1368 C CA . ASN C 3 46 ? 26.346 -14.153 -7.956 1.00 19.90 472 ASN C CA 1
ATOM 1369 C C . ASN C 3 46 ? 25.771 -12.739 -7.924 1.00 17.75 472 ASN C C 1
ATOM 1370 O O . ASN C 3 46 ? 26.508 -11.752 -7.950 1.00 17.96 472 ASN C O 1
ATOM 1375 N N . LYS C 3 47 ? 24.462 -12.631 -7.885 1.00 15.63 473 LYS C N 1
ATOM 1376 C CA . LYS C 3 47 ? 23.855 -11.333 -7.707 1.00 13.59 473 LYS C CA 1
ATOM 1377 C C . LYS C 3 47 ? 23.865 -10.971 -6.228 1.00 10.93 473 LYS C C 1
ATOM 1378 O O . LYS C 3 47 ? 23.823 -11.851 -5.363 1.00 12.95 473 LYS C O 1
ATOM 1384 N N . PRO C 3 48 ? 23.923 -9.685 -5.914 1.00 10.23 474 PRO C N 1
ATOM 1385 C CA . PRO C 3 48 ? 24.009 -9.267 -4.516 1.00 10.78 474 PRO C CA 1
ATOM 1386 C C . PRO C 3 48 ? 22.644 -9.327 -3.847 1.00 9.90 474 PRO C C 1
ATOM 1387 O O . PRO C 3 48 ? 21.614 -9.587 -4.475 1.00 10.15 474 PRO C O 1
ATOM 1391 N N . CYS C 3 49 ? 22.660 -9.079 -2.545 1.00 9.17 475 CYS C N 1
ATOM 1392 C CA . CYS C 3 49 ? 21.419 -8.988 -1.791 1.00 8.20 475 CYS C CA 1
ATOM 1393 C C . CYS C 3 49 ? 20.528 -7.915 -2.408 1.00 9.31 475 CYS C C 1
ATOM 1394 O O . CYS C 3 49 ? 21.001 -6.803 -2.658 1.00 9.70 475 CYS C O 1
ATOM 1397 N N . PRO C 3 50 ? 19.257 -8.213 -2.688 1.00 10.05 476 PRO C N 1
ATOM 1398 C CA . PRO C 3 50 ? 18.377 -7.211 -3.307 1.00 10.90 476 PRO C CA 1
ATOM 1399 C C . PRO C 3 50 ? 18.257 -5.942 -2.497 1.00 10.13 476 PRO C C 1
ATOM 1400 O O . PRO C 3 50 ? 18.057 -4.865 -3.069 1.00 10.63 476 PRO C O 1
ATOM 1404 N N . VAL C 3 51 ? 18.338 -6.042 -1.174 1.00 9.68 477 VAL C N 1
ATOM 1405 C CA . VAL C 3 51 ? 18.027 -4.906 -0.317 1.00 10.14 477 VAL C CA 1
ATOM 1406 C C . VAL C 3 51 ? 19.232 -3.992 -0.159 1.00 10.50 477 VAL C C 1
ATOM 1407 O O . VAL C 3 51 ? 19.141 -2.786 -0.392 1.00 11.98 477 VAL C O 1
ATOM 1411 N N . CYS C 3 52 ? 20.360 -4.539 0.278 1.00 8.99 478 CYS C N 1
ATOM 1412 C CA . CYS C 3 52 ? 21.534 -3.735 0.584 1.00 9.70 478 CYS C CA 1
ATOM 1413 C C . CYS C 3 52 ? 22.601 -3.817 -0.495 1.00 8.69 478 CYS C C 1
ATOM 1414 O O . CYS C 3 52 ? 23.551 -3.033 -0.470 1.00 9.84 478 CYS C O 1
ATOM 1417 N N . ARG C 3 53 ? 22.463 -4.747 -1.437 1.00 8.86 479 ARG C N 1
ATOM 1418 C CA . ARG C 3 53 ? 23.346 -4.862 -2.597 1.00 9.29 479 ARG C CA 1
ATOM 1419 C C . ARG C 3 53 ? 24.777 -5.221 -2.212 1.00 9.48 479 ARG C C 1
ATOM 1420 O O . ARG C 3 53 ? 25.723 -4.880 -2.916 1.00 10.89 479 ARG C O 1
ATOM 1428 N N . GLN C 3 54 ? 24.933 -5.928 -1.102 1.00 9.55 480 GLN C N 1
ATOM 1429 C CA . GLN C 3 54 ? 26.185 -6.558 -0.708 1.00 10.97 480 GLN C CA 1
ATOM 1430 C C . GLN C 3 54 ? 26.262 -7.976 -1.265 1.00 10.55 480 GLN C C 1
ATOM 1431 O O . GLN C 3 54 ? 25.236 -8.639 -1.455 1.00 10.82 480 GLN C O 1
ATOM 1437 N N . PRO C 3 55 ? 27.467 -8.490 -1.494 1.00 12.00 481 PRO C N 1
ATOM 1438 C CA . PRO C 3 55 ? 27.596 -9.880 -1.945 1.00 12.59 481 PRO C CA 1
ATOM 1439 C C . PRO C 3 55 ? 26.960 -10.854 -0.962 1.00 10.85 481 PRO C C 1
ATOM 1440 O O . PRO C 3 55 ? 26.961 -10.639 0.253 1.00 12.11 481 PRO C O 1
ATOM 1444 N N . ILE C 3 56 ? 26.404 -11.933 -1.506 1.00 10.43 482 ILE C N 1
ATOM 1445 C CA . ILE C 3 56 ? 25.700 -12.931 -0.706 1.00 10.21 482 ILE C CA 1
ATOM 1446 C C . ILE C 3 56 ? 26.678 -14.003 -0.246 1.00 9.39 482 ILE C C 1
ATOM 1447 O O . ILE C 3 56 ? 27.309 -14.678 -1.065 1.00 12.21 482 ILE C O 1
ATOM 1452 N N . GLN C 3 57 ? 26.789 -14.165 1.071 1.00 9.03 483 GLN C N 1
ATOM 1453 C CA . GLN C 3 57 ? 27.627 -15.225 1.623 1.00 7.90 483 GLN C CA 1
ATOM 1454 C C . GLN C 3 57 ? 26.999 -16.591 1.389 1.00 9.51 483 GLN C C 1
ATOM 1455 O O . GLN C 3 57 ? 27.649 -17.509 0.875 1.00 9.67 483 GLN C O 1
ATOM 1461 N N . MET C 3 58 ? 25.741 -16.747 1.786 1.00 7.59 484 MET C N 1
ATOM 1462 C CA . MET C 3 58 ? 25.011 -18.003 1.691 1.00 8.31 484 MET C CA 1
ATOM 1463 C C . MET C 3 58 ? 23.536 -17.679 1.869 1.00 7.99 484 MET C C 1
ATOM 1464 O O . MET C 3 58 ? 23.165 -16.586 2.312 1.00 8.55 484 MET C O 1
ATOM 1469 N N . ILE C 3 59 ? 22.695 -18.651 1.522 1.00 7.87 485 ILE C N 1
ATOM 1470 C CA . ILE C 3 59 ? 21.269 -18.618 1.841 1.00 9.36 485 ILE C CA 1
ATOM 1471 C C . ILE C 3 59 ? 21.027 -19.590 2.980 1.00 8.54 485 ILE C C 1
ATOM 1472 O O . ILE C 3 59 ? 21.520 -20.724 2.945 1.00 10.43 485 ILE C O 1
ATOM 1477 N N . VAL C 3 60 ? 20.283 -19.156 3.993 1.00 7.28 486 VAL C N 1
ATOM 1478 C CA . VAL C 3 60 ? 19.866 -20.037 5.074 1.00 8.07 486 VAL C CA 1
ATOM 1479 C C . VAL C 3 60 ? 18.379 -20.290 4.912 1.00 8.18 486 VAL C C 1
ATOM 1480 O O . VAL C 3 60 ? 17.580 -19.348 4.915 1.00 8.21 486 VAL C O 1
ATOM 1484 N N . LEU C 3 61 ? 18.006 -21.560 4.765 1.00 8.06 487 LEU C N 1
ATOM 1485 C CA . LEU C 3 61 ? 16.603 -21.943 4.730 1.00 8.70 487 LEU C CA 1
ATOM 1486 C C . LEU C 3 61 ? 16.073 -21.827 6.146 1.00 7.01 487 LEU C C 1
ATOM 1487 O O . LEU C 3 61 ? 16.504 -22.563 7.037 1.00 8.35 487 LEU C O 1
ATOM 1492 N N . THR C 3 62 ? 15.142 -20.906 6.358 1.00 7.66 488 THR C N 1
ATOM 1493 C CA . THR C 3 62 ? 14.808 -20.450 7.696 1.00 7.82 488 THR C CA 1
ATOM 1494 C C . THR C 3 62 ? 13.450 -20.981 8.125 1.00 8.84 488 THR C C 1
ATOM 1495 O O . THR C 3 62 ? 12.493 -20.980 7.347 1.00 11.15 488 THR C O 1
ATOM 1499 N N . TYR C 3 63 ? 13.391 -21.451 9.365 1.00 8.07 489 TYR C N 1
ATOM 1500 C CA . TYR C 3 63 ? 12.186 -21.974 9.978 1.00 8.30 489 TYR C CA 1
ATOM 1501 C C . TYR C 3 63 ? 11.853 -21.143 11.203 1.00 8.21 489 TYR C C 1
ATOM 1502 O O . TYR C 3 63 ? 12.751 -20.610 11.865 1.00 8.53 489 TYR C O 1
ATOM 1511 N N . PHE C 3 64 ? 10.554 -21.057 11.512 1.00 9.35 490 PHE C N 1
ATOM 1512 C CA . PHE C 3 64 ? 10.039 -20.285 12.640 1.00 9.34 490 PHE C CA 1
ATOM 1513 C C . PHE C 3 64 ? 9.322 -21.234 13.592 1.00 10.78 490 PHE C C 1
ATOM 1514 O O . PHE C 3 64 ? 8.081 -21.284 13.623 1.00 12.90 490 PHE C O 1
ATOM 1522 N N . PRO C 3 65 ? 10.074 -22.016 14.380 1.00 11.48 491 PRO C N 1
ATOM 1523 C CA . PRO C 3 65 ? 9.471 -23.025 15.251 1.00 12.86 491 PRO C CA 1
ATOM 1524 C C . PRO C 3 65 ? 8.846 -22.434 16.505 1.00 15.77 491 PRO C C 1
ATOM 1525 O O . PRO C 3 65 ? 9.019 -21.249 16.830 1.00 16.33 491 PRO C O 1
ATOM 1530 N N . GLU D 2 1 ? 5.008 -29.478 20.042 1.00 36.35 424 GLU D N 1
ATOM 1531 C CA . GLU D 2 1 ? 5.398 -29.376 18.641 1.00 35.45 424 GLU D CA 1
ATOM 1532 C C . GLU D 2 1 ? 4.217 -29.672 17.732 1.00 34.44 424 GLU D C 1
ATOM 1533 O O . GLU D 2 1 ? 3.601 -30.732 17.825 1.00 36.78 424 GLU D O 1
ATOM 1535 N N . ILE D 2 2 ? 3.901 -28.721 16.854 1.00 30.99 425 ILE D N 1
ATOM 1536 C CA . ILE D 2 2 ? 2.837 -28.865 15.873 1.00 26.30 425 ILE D CA 1
ATOM 1537 C C . ILE D 2 2 ? 3.428 -28.617 14.493 1.00 25.72 425 ILE D C 1
ATOM 1538 O O . ILE D 2 2 ? 4.592 -28.242 14.347 1.00 26.59 425 ILE D O 1
ATOM 1543 N N . VAL D 2 3 ? 2.606 -28.828 13.472 1.00 21.80 426 VAL D N 1
ATOM 1544 C CA . VAL D 2 3 ? 2.990 -28.469 12.110 1.00 19.15 426 VAL D CA 1
ATOM 1545 C C . VAL D 2 3 ? 2.803 -26.961 11.947 1.00 16.46 426 VAL D C 1
ATOM 1546 O O . VAL D 2 3 ? 1.689 -26.441 12.075 1.00 16.66 426 VAL D O 1
ATOM 1550 N N . GLU D 2 4 ? 3.900 -26.254 11.682 1.00 15.95 427 GLU D N 1
ATOM 1551 C CA . GLU D 2 4 ? 3.849 -24.808 11.535 1.00 15.12 427 GLU D CA 1
ATOM 1552 C C . GLU D 2 4 ? 3.227 -24.431 10.194 1.00 11.83 427 GLU D C 1
ATOM 1553 O O . GLU D 2 4 ? 3.363 -25.164 9.212 1.00 13.99 427 GLU D O 1
ATOM 1559 N N . PRO D 2 5 ? 2.531 -23.289 10.130 1.00 10.87 428 PRO D N 1
ATOM 1560 C CA . PRO D 2 5 ? 1.829 -22.927 8.891 1.00 10.00 428 PRO D CA 1
ATOM 1561 C C . PRO D 2 5 ? 2.754 -22.493 7.759 1.00 9.25 428 PRO D C 1
ATOM 1562 O O . PRO D 2 5 ? 3.984 -22.425 7.907 1.00 9.07 428 PRO D O 1
ATOM 1566 N N . GLU D 2 6 ? 2.155 -22.206 6.603 1.00 9.96 429 GLU D N 1
ATOM 1567 C CA . GLU D 2 6 ? 2.930 -21.811 5.432 1.00 9.04 429 GLU D CA 1
ATOM 1568 C C . GLU D 2 6 ? 3.722 -20.533 5.703 1.00 9.27 429 GLU D C 1
ATOM 1569 O O . GLU D 2 6 ? 4.941 -20.476 5.478 1.00 9.29 429 GLU D O 1
ATOM 1575 N N . PHE D 2 7 ? 3.042 -19.496 6.211 1.00 9.45 430 PHE D N 1
ATOM 1576 C CA . PHE D 2 7 ? 3.658 -18.207 6.468 1.00 9.53 430 PHE D CA 1
ATOM 1577 C C . PHE D 2 7 ? 4.012 -18.066 7.939 1.00 10.50 430 PHE D C 1
ATOM 1578 O O . PHE D 2 7 ? 3.432 -18.737 8.802 1.00 11.30 430 PHE D O 1
ATOM 1586 N N . PRO D 2 8 ? 4.976 -17.223 8.261 1.00 9.54 431 PRO D N 1
ATOM 1587 C CA . PRO D 2 8 ? 5.524 -17.208 9.630 1.00 12.35 431 PRO D CA 1
ATOM 1588 C C . PRO D 2 8 ? 4.762 -16.288 10.575 1.00 11.32 431 PRO D C 1
ATOM 1589 O O . PRO D 2 8 ? 5.240 -15.229 11.000 1.00 11.78 431 PRO D O 1
ATOM 1593 N N . HIS D 2 9 ? 3.551 -16.721 10.918 1.00 12.13 432 HIS D N 1
ATOM 1594 C CA . HIS D 2 9 ? 2.677 -15.926 11.772 1.00 12.54 432 HIS D CA 1
ATOM 1595 C C . HIS D 2 9 ? 3.304 -15.630 13.119 1.00 15.48 432 HIS D C 1
ATOM 1596 O O . HIS D 2 9 ? 3.020 -14.586 13.723 1.00 18.94 432 HIS D O 1
ATOM 1603 N N . ASN D 2 10 ? 4.163 -16.512 13.605 1.00 13.53 433 ASN D N 1
ATOM 1604 C CA . ASN D 2 10 ? 4.760 -16.308 14.917 1.00 15.05 433 ASN D CA 1
ATOM 1605 C C . ASN D 2 10 ? 6.063 -15.523 14.870 1.00 14.52 433 ASN D C 1
ATOM 1606 O O . ASN D 2 10 ? 6.692 -15.333 15.917 1.00 13.86 433 ASN D O 1
ATOM 1611 N N . ALA D 2 11 ? 6.500 -15.096 13.681 1.00 15.69 434 ALA D N 1
ATOM 1612 C CA . ALA D 2 11 ? 7.753 -14.352 13.580 1.00 15.74 434 ALA D CA 1
ATOM 1613 C C . AL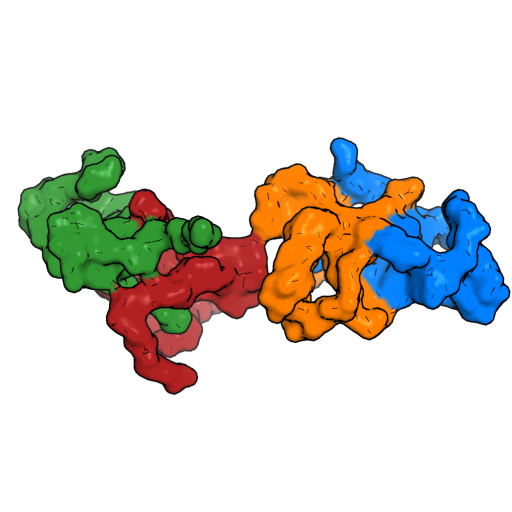A D 2 11 ? 7.715 -13.054 14.370 1.00 16.00 434 ALA D C 1
ATOM 1614 O O . ALA D 2 11 ? 8.773 -12.539 14.750 1.00 14.64 434 ALA D O 1
ATOM 1616 N N . ILE D 2 12 ? 6.518 -12.521 14.630 1.00 16.87 435 ILE D N 1
ATOM 1617 C CA . ILE D 2 12 ? 6.366 -11.254 15.335 1.00 17.63 435 ILE D CA 1
ATOM 1618 C C . ILE D 2 12 ? 6.296 -11.439 16.841 1.00 15.96 435 ILE D C 1
ATOM 1619 O O . ILE D 2 12 ? 6.256 -10.444 17.580 1.00 20.13 435 ILE D O 1
ATOM 1624 N N A GLU D 2 13 ? 6.288 -12.667 17.319 0.50 15.36 436 GLU D N 1
ATOM 1625 N N B GLU D 2 13 ? 6.269 -12.682 17.325 0.50 15.39 436 GLU D N 1
ATOM 1626 C CA A GLU D 2 13 ? 6.295 -12.889 18.751 0.50 15.35 436 GLU D CA 1
ATOM 1627 C CA B GLU D 2 13 ? 6.310 -12.947 18.752 0.50 15.64 436 GLU D CA 1
ATOM 1628 C C A GLU D 2 13 ? 7.721 -12.769 19.288 0.50 14.53 436 GLU D C 1
ATOM 1629 C C B GLU D 2 13 ? 7.729 -12.728 19.274 0.50 14.51 436 GLU D C 1
ATOM 1630 O O A GLU D 2 13 ? 8.688 -13.023 18.565 0.50 14.23 436 GLU D O 1
ATOM 1631 O O B GLU D 2 13 ? 8.702 -12.884 18.530 0.50 13.93 436 GLU D O 1
ATOM 1642 N N . PRO D 2 14 ? 7.877 -12.360 20.543 1.00 14.45 437 PRO D N 1
ATOM 1643 C CA . PRO D 2 14 ? 9.220 -12.141 21.087 1.00 15.87 437 PRO D CA 1
ATOM 1644 C C . PRO D 2 14 ? 9.998 -13.438 21.236 1.00 13.75 437 PRO D C 1
ATOM 1645 O O . PRO D 2 14 ? 9.451 -14.544 21.190 1.00 14.62 437 PRO D O 1
ATOM 1649 N N . CYS D 2 15 ? 11.307 -13.269 21.410 1.00 13.19 438 CYS D N 1
ATOM 1650 C CA . CYS D 2 15 ? 12.224 -14.362 21.692 1.00 11.85 438 CYS D CA 1
ATOM 1651 C C . CYS D 2 15 ? 11.631 -15.311 22.724 1.00 13.00 438 CYS D C 1
ATOM 1652 O O . CYS D 2 15 ? 11.174 -14.886 23.785 1.00 13.95 438 CYS D O 1
ATOM 1655 N N . VAL D 2 16 ? 11.630 -16.605 22.395 1.00 12.40 439 VAL D N 1
ATOM 1656 C CA . VAL D 2 16 ? 11.028 -17.596 23.280 1.00 14.03 439 VAL D CA 1
ATOM 1657 C C . VAL D 2 16 ? 11.857 -17.858 24.526 1.00 15.69 439 VAL D C 1
ATOM 1658 O O . VAL D 2 16 ? 11.364 -18.490 25.468 1.00 16.68 439 VAL D O 1
ATOM 1662 N N . ILE D 2 17 ? 13.102 -17.397 24.561 1.00 14.23 440 ILE D N 1
ATOM 1663 C CA . ILE D 2 17 ? 13.951 -17.609 25.731 1.00 15.90 440 ILE D CA 1
ATOM 1664 C C . ILE D 2 17 ? 13.791 -16.492 26.753 1.00 16.31 440 ILE D C 1
ATOM 1665 O O . ILE D 2 17 ? 13.566 -16.756 27.936 1.00 19.90 440 ILE D O 1
ATOM 1670 N N . CYS D 2 18 ? 13.869 -15.227 26.324 1.00 13.95 441 CYS D N 1
ATOM 1671 C CA . CYS D 2 18 ? 13.788 -14.111 27.260 1.00 13.72 441 CYS D CA 1
ATOM 1672 C C . CYS D 2 18 ? 12.473 -13.350 27.217 1.00 15.52 441 CYS D C 1
ATOM 1673 O O . CYS D 2 18 ? 12.154 -12.658 28.187 1.00 15.06 441 CYS D O 1
ATOM 1676 N N . GLN D 2 19 ? 11.717 -13.443 26.124 1.00 15.19 442 GLN D N 1
ATOM 1677 C CA . GLN D 2 19 ? 10.422 -12.774 25.982 1.00 15.25 442 GLN D CA 1
ATOM 1678 C C . GLN D 2 19 ? 10.520 -11.249 26.022 1.00 16.02 442 GLN D C 1
ATOM 1679 O O . GLN D 2 19 ? 9.507 -10.571 26.203 1.00 18.16 442 GLN D O 1
ATOM 1685 N N . THR D 2 20 ? 11.714 -10.680 25.838 1.00 18.03 443 THR D N 1
ATOM 1686 C CA . THR D 2 20 ? 11.886 -9.233 25.875 1.00 19.08 443 THR D CA 1
ATOM 1687 C C . THR D 2 20 ? 12.466 -8.636 24.603 1.00 18.29 443 THR D C 1
ATOM 1688 O O . THR D 2 20 ? 12.502 -7.405 24.492 1.00 21.79 443 THR D O 1
ATOM 1692 N N . ARG D 2 21 ? 12.917 -9.447 23.657 1.00 16.51 444 ARG D N 1
ATOM 1693 C CA . ARG D 2 21 ? 13.583 -8.981 22.453 1.00 16.46 444 ARG D CA 1
ATOM 1694 C C . ARG D 2 21 ? 12.986 -9.686 21.245 1.00 16.60 444 ARG D C 1
ATOM 1695 O O . ARG D 2 21 ? 12.356 -10.740 21.381 1.00 17.27 444 ARG D O 1
ATOM 1703 N N . PRO D 2 22 ? 13.136 -9.116 20.052 1.00 16.25 445 PRO D N 1
ATOM 1704 C CA . PRO D 2 22 ? 12.545 -9.738 18.862 1.00 14.58 445 PRO D CA 1
ATOM 1705 C C . PRO D 2 22 ? 13.303 -10.991 18.456 1.00 11.16 445 PRO D C 1
ATOM 1706 O O . PRO D 2 22 ? 14.425 -11.253 18.888 1.00 12.44 445 PRO D O 1
ATOM 1710 N N . LYS D 2 23 ? 12.667 -11.771 17.589 1.00 10.92 446 LYS D N 1
ATOM 1711 C CA . LYS D 2 23 ? 13.304 -12.953 17.009 1.00 10.90 446 LYS D CA 1
ATOM 1712 C C . LYS D 2 23 ? 14.241 -12.503 15.895 1.00 11.30 446 LYS D C 1
ATOM 1713 O O . LYS D 2 23 ? 13.870 -12.434 14.722 1.00 11.92 446 LYS D O 1
ATOM 1719 N N . ASN D 2 24 ? 15.481 -12.189 16.272 1.00 10.07 447 ASN D N 1
ATOM 1720 C CA . ASN D 2 24 ? 16.460 -11.700 15.315 1.00 10.48 447 ASN D CA 1
ATOM 1721 C C . ASN D 2 24 ? 17.761 -12.488 15.372 1.00 9.29 447 ASN D C 1
ATOM 1722 O O . ASN D 2 24 ? 18.757 -12.059 14.780 1.00 10.23 447 ASN D O 1
ATOM 1727 N N . GLY D 2 25 ? 17.796 -13.597 16.102 1.00 9.05 448 GLY D N 1
ATOM 1728 C CA . GLY D 2 25 ? 19.020 -14.363 16.219 1.00 9.57 448 GLY D CA 1
ATOM 1729 C C . GLY D 2 25 ? 18.884 -15.719 15.559 1.00 8.34 448 GLY D C 1
ATOM 1730 O O . GLY D 2 25 ? 18.504 -16.698 16.214 1.00 10.82 448 GLY D O 1
ATOM 1731 N N . CYS D 2 26 ? 19.173 -15.797 14.264 1.00 9.24 449 CYS D N 1
ATOM 1732 C CA . CYS D 2 26 ? 18.956 -17.046 13.548 1.00 8.49 449 CYS D CA 1
ATOM 1733 C C . CYS D 2 26 ? 20.045 -18.041 13.923 1.00 9.22 449 CYS D C 1
ATOM 1734 O O . CYS D 2 26 ? 21.238 -17.756 13.765 1.00 10.68 449 CYS D O 1
ATOM 1737 N N . ILE D 2 27 ? 19.634 -19.202 14.429 1.00 9.27 450 ILE D N 1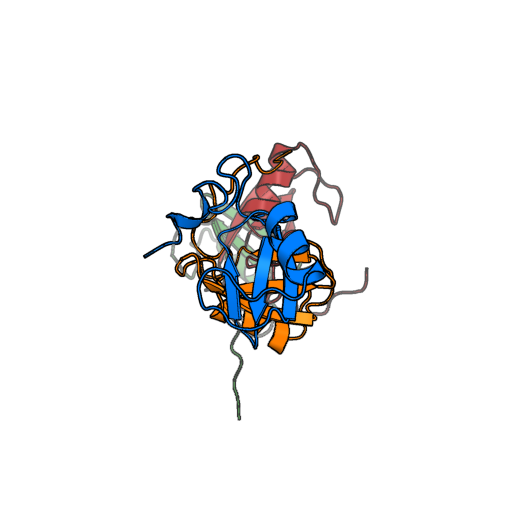
ATOM 1738 C CA . ILE D 2 27 ? 20.560 -20.277 14.776 1.00 8.50 450 ILE D CA 1
ATOM 1739 C C . ILE D 2 27 ? 20.813 -21.074 13.508 1.00 8.62 450 ILE D C 1
ATOM 1740 O O . ILE D 2 27 ? 19.905 -21.711 12.980 1.00 9.39 450 ILE D O 1
ATOM 1745 N N . VAL D 2 28 ? 22.050 -21.044 13.019 1.00 8.50 451 VAL D N 1
ATOM 1746 C CA . VAL D 2 28 ? 22.388 -21.627 11.726 1.00 7.86 451 VAL D CA 1
ATOM 1747 C C . VAL D 2 28 ? 23.180 -22.907 11.930 1.00 7.81 451 VAL D C 1
ATOM 1748 O O . VAL D 2 28 ? 24.115 -22.963 12.741 1.00 8.49 451 VAL D O 1
ATOM 1752 N N . HIS D 2 29 ? 22.798 -23.934 11.178 1.00 9.08 452 HIS D N 1
ATOM 1753 C CA . HIS D 2 29 ? 23.496 -25.212 11.1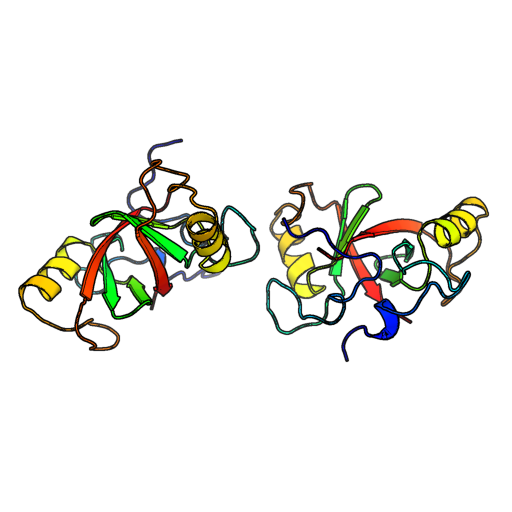72 1.00 9.22 452 HIS D CA 1
ATOM 1754 C C . HIS D 2 29 ? 23.370 -25.770 9.769 1.00 8.90 452 HIS D C 1
ATOM 1755 O O . HIS D 2 29 ? 22.260 -26.078 9.324 1.00 9.84 452 HIS D O 1
ATOM 1762 N N . GLY D 2 30 ? 24.499 -25.902 9.082 1.00 9.12 453 GLY D N 1
ATOM 1763 C CA . GLY D 2 30 ? 24.454 -26.311 7.690 1.00 9.08 453 GLY D CA 1
ATOM 1764 C C . GLY D 2 30 ? 23.851 -25.214 6.843 1.00 9.41 453 GLY D C 1
ATOM 1765 O O . GLY D 2 30 ? 24.298 -24.061 6.872 1.00 11.07 453 GLY D O 1
ATOM 1766 N N . LYS D 2 31 ? 22.817 -25.570 6.087 1.00 8.27 454 LYS D N 1
ATOM 1767 C CA . LYS D 2 31 ? 22.118 -24.643 5.210 1.00 9.68 454 LYS D CA 1
ATOM 1768 C C . LYS D 2 31 ? 20.754 -24.265 5.760 1.00 7.91 454 LYS D C 1
ATOM 1769 O O . LYS D 2 31 ? 19.975 -23.598 5.073 1.00 10.02 454 LYS D O 1
ATOM 1775 N N . THR D 2 32 ? 20.448 -24.671 6.988 1.00 8.57 455 THR D N 1
ATOM 1776 C CA . THR D 2 32 ? 19.160 -24.375 7.589 1.00 8.40 455 THR D CA 1
ATOM 1777 C C . THR D 2 32 ? 19.348 -23.555 8.854 1.00 7.17 455 THR D C 1
ATOM 1778 O O . THR D 2 32 ? 20.439 -23.483 9.428 1.00 8.12 455 THR D O 1
ATOM 1782 N N . GLY D 2 33 ? 18.256 -22.924 9.268 1.00 8.42 456 GLY D N 1
ATOM 1783 C CA . GLY D 2 33 ? 18.291 -22.096 10.451 1.00 9.49 456 GLY D CA 1
ATOM 1784 C C . GLY D 2 33 ? 16.985 -22.126 11.201 1.00 7.15 456 GLY D C 1
ATOM 1785 O O . GLY D 2 33 ? 15.912 -22.181 10.596 1.00 8.96 456 GLY D O 1
ATOM 1786 N N . HIS D 2 34 ? 17.063 -22.093 12.525 1.00 7.82 457 HIS D N 1
ATOM 1787 C CA . HIS D 2 34 ? 15.883 -21.973 13.367 1.00 9.40 457 HIS D CA 1
ATOM 1788 C C . HIS D 2 34 ? 15.860 -20.592 13.996 1.00 8.94 457 HIS D C 1
ATOM 1789 O O . HIS D 2 34 ? 16.802 -20.201 14.696 1.00 9.05 457 HIS D O 1
ATOM 1796 N N . LEU D 2 35 ? 14.783 -19.861 13.743 1.00 8.39 458 LEU D N 1
ATOM 1797 C CA . LEU D 2 35 ? 14.645 -18.479 14.186 1.00 8.37 458 LEU D CA 1
ATOM 1798 C C . LEU D 2 35 ? 13.501 -18.411 15.189 1.00 8.65 458 LEU D C 1
ATOM 1799 O O . LEU D 2 35 ? 12.330 -18.352 14.806 1.00 9.64 458 LEU D O 1
ATOM 1804 N N . MET D 2 36 ? 13.851 -18.434 16.475 1.00 9.52 459 MET D N 1
ATOM 1805 C CA . MET D 2 36 ? 12.870 -18.327 17.551 1.00 9.91 459 MET D CA 1
ATOM 1806 C C . MET D 2 36 ? 13.414 -17.564 18.747 1.00 9.14 459 MET D C 1
ATOM 1807 O O . MET D 2 36 ? 12.681 -17.373 19.722 1.00 10.54 459 MET D O 1
ATOM 1812 N N . ALA D 2 37 ? 14.665 -17.121 18.698 1.00 10.50 460 ALA D N 1
ATOM 1813 C CA . ALA D 2 37 ? 15.313 -16.426 19.793 1.00 11.23 460 ALA D CA 1
ATOM 1814 C C . ALA D 2 37 ? 15.943 -15.143 19.269 1.00 10.01 460 ALA D C 1
ATOM 1815 O O . ALA D 2 37 ? 16.168 -14.978 18.066 1.00 10.45 460 ALA D O 1
ATOM 1817 N N . CYS D 2 38 ? 16.228 -14.230 20.195 1.00 11.25 461 CYS D N 1
ATOM 1818 C CA . CYS D 2 38 ? 16.974 -13.029 19.859 1.00 11.67 461 CYS D CA 1
ATOM 1819 C C . CYS D 2 38 ? 18.459 -13.351 19.744 1.00 13.40 461 CYS D C 1
ATOM 1820 O O . CYS D 2 38 ? 18.922 -14.420 20.144 1.00 12.47 461 CYS D O 1
ATOM 1823 N N . PHE D 2 39 ? 19.210 -12.390 19.203 1.00 12.65 462 PHE D N 1
ATOM 1824 C CA . PHE D 2 39 ? 20.633 -12.603 18.963 1.00 13.88 462 PHE D CA 1
ATOM 1825 C C . PHE D 2 39 ? 21.376 -12.877 20.265 1.00 14.04 462 PHE D C 1
ATOM 1826 O O . PHE D 2 39 ? 22.258 -13.743 20.320 1.00 14.75 462 PHE D O 1
ATOM 1834 N N . THR D 2 40 ? 21.018 -12.159 21.330 1.00 15.88 463 THR D N 1
ATOM 1835 C CA . THR D 2 40 ? 21.702 -12.320 22.608 1.00 17.86 463 THR D CA 1
ATOM 1836 C C . THR D 2 40 ? 21.483 -13.713 23.189 1.00 16.33 463 THR D C 1
ATOM 1837 O O . THR D 2 40 ? 22.436 -14.373 23.625 1.00 17.21 463 THR D O 1
ATOM 1841 N N . CYS D 2 41 ? 20.231 -14.172 23.228 1.00 14.59 464 CYS D N 1
ATOM 1842 C CA . CYS D 2 41 ? 19.958 -15.488 23.798 1.00 14.38 464 CYS D CA 1
ATOM 1843 C C . CYS D 2 41 ? 20.549 -16.594 22.940 1.00 15.02 464 CYS D C 1
ATOM 1844 O O . CYS D 2 41 ? 21.086 -17.574 23.469 1.00 15.25 464 CYS D O 1
ATOM 1847 N N . ALA D 2 42 ? 20.457 -16.453 21.613 1.00 14.31 465 ALA D N 1
ATOM 1848 C CA . ALA D 2 42 ? 21.004 -17.474 20.725 1.00 13.37 465 ALA D CA 1
ATOM 1849 C C . ALA D 2 42 ? 22.516 -17.569 20.867 1.00 15.18 465 ALA D C 1
ATOM 1850 O O . ALA D 2 42 ? 23.075 -18.671 20.926 1.00 15.67 465 ALA D O 1
ATOM 1852 N N . LYS D 2 43 ? 23.195 -16.421 20.927 1.00 16.21 466 LYS D N 1
ATOM 1853 C CA . LYS D 2 43 ? 24.643 -16.438 21.104 1.00 17.78 466 LYS D CA 1
ATOM 1854 C C . LYS D 2 43 ? 25.039 -17.071 22.429 1.00 17.51 466 LYS D C 1
ATOM 1855 O O . LYS D 2 43 ? 26.091 -17.715 22.517 1.00 18.27 466 LYS D O 1
ATOM 1857 N N . LYS D 2 44 ? 24.226 -16.889 23.472 1.00 18.55 467 LYS D N 1
ATOM 1858 C CA . LYS D 2 44 ? 24.523 -17.526 24.751 1.00 19.80 467 LYS D CA 1
ATOM 1859 C C . LYS D 2 44 ? 24.489 -19.043 24.629 1.00 19.05 467 LYS D C 1
ATOM 1860 O O . LYS D 2 44 ? 25.325 -19.738 25.219 1.00 20.03 467 LYS D O 1
ATOM 1862 N N . LEU D 2 45 ? 23.533 -19.574 23.860 1.00 18.33 468 LEU D N 1
ATOM 1863 C CA . LEU D 2 45 ? 23.457 -21.015 23.643 1.00 18.78 468 LEU D CA 1
ATOM 1864 C C . LEU D 2 45 ? 24.752 -21.542 23.049 1.00 20.82 468 LEU D C 1
ATOM 1865 O O . LEU D 2 45 ? 25.330 -22.517 23.543 1.00 21.81 468 LEU D O 1
ATOM 1870 N N . LYS D 2 46 ? 25.228 -20.900 21.984 1.00 21.16 469 LYS D N 1
ATOM 1871 C CA . LYS D 2 46 ? 26.452 -21.358 21.345 1.00 21.14 469 LYS D CA 1
ATOM 1872 C C . LYS D 2 46 ? 27.645 -21.242 22.285 1.00 22.61 469 LYS D C 1
ATOM 1873 O O . LYS D 2 46 ? 28.477 -22.157 22.366 1.00 22.19 469 LYS D O 1
ATOM 1879 N N . LYS D 2 47 ? 27.744 -20.125 23.009 1.00 22.90 470 LYS D N 1
ATOM 1880 C CA . LYS D 2 47 ? 28.864 -19.938 23.928 1.00 23.93 470 LYS D CA 1
ATOM 1881 C C . LYS D 2 47 ? 28.868 -20.986 25.033 1.00 25.03 470 LYS D C 1
ATOM 1882 O O . LYS D 2 47 ? 29.935 -21.337 25.552 1.00 27.08 470 LYS D O 1
ATOM 1884 N N . ARG D 2 48 ? 27.697 -21.498 25.404 1.00 26.00 471 ARG D N 1
ATOM 1885 C CA . ARG D 2 48 ? 27.593 -22.520 26.435 1.00 26.07 471 ARG D CA 1
ATOM 1886 C C . ARG D 2 48 ? 27.682 -23.936 25.878 1.00 27.58 471 ARG D C 1
ATOM 1887 O O . ARG D 2 48 ? 27.372 -24.890 26.599 1.00 29.96 471 ARG D O 1
ATOM 1889 N N . ASN D 2 49 ? 28.100 -24.091 24.620 1.00 26.57 472 ASN D N 1
ATOM 1890 C CA . ASN D 2 49 ? 28.236 -25.401 23.977 1.00 27.24 472 ASN D CA 1
ATOM 1891 C C . ASN D 2 49 ? 26.903 -26.133 23.875 1.00 24.63 472 ASN D C 1
ATOM 1892 O O . ASN D 2 49 ? 26.857 -27.366 23.876 1.00 26.53 472 ASN D O 1
ATOM 1897 N N . LYS D 2 50 ? 25.808 -25.380 23.785 1.00 22.06 473 LYS D N 1
ATOM 1898 C CA . LYS D 2 50 ? 24.483 -25.971 23.678 1.00 21.69 473 LYS D CA 1
ATOM 1899 C C . LYS D 2 50 ? 24.092 -26.093 22.211 1.00 18.33 473 LYS D C 1
ATOM 1900 O O . LYS D 2 50 ? 24.385 -25.196 21.414 1.00 19.45 473 LYS D O 1
ATOM 1906 N N . PRO D 2 51 ? 23.436 -27.182 21.828 1.00 18.43 474 PRO D N 1
ATOM 1907 C CA . PRO D 2 51 ? 22.960 -27.309 20.451 1.00 18.65 474 PRO D CA 1
ATOM 1908 C C . PRO D 2 51 ? 21.707 -26.464 20.256 1.00 17.65 474 PRO D C 1
ATOM 1909 O O . PRO D 2 51 ? 21.168 -25.868 21.193 1.00 17.45 474 PRO D O 1
ATOM 1913 N N . CYS D 2 52 ? 21.256 -26.407 19.011 1.00 14.94 475 CYS D N 1
ATOM 1914 C CA . CYS D 2 52 ? 19.983 -25.765 18.731 1.00 14.37 475 CYS D CA 1
ATOM 1915 C C . CYS D 2 52 ? 18.913 -26.444 19.579 1.00 14.45 475 CYS D C 1
ATOM 1916 O O . CYS D 2 52 ? 18.795 -27.675 19.545 1.00 15.03 475 CYS D O 1
ATOM 1919 N N . PRO D 2 53 ? 18.138 -25.698 20.371 1.00 13.95 476 PRO D N 1
ATOM 1920 C CA . PRO D 2 53 ? 17.120 -26.351 21.207 1.00 17.01 476 PRO D CA 1
ATOM 1921 C C . PRO D 2 53 ? 16.024 -27.038 20.411 1.00 15.86 476 PRO D C 1
ATOM 1922 O O . PRO D 2 53 ? 15.357 -27.931 20.947 1.00 18.62 476 PRO D O 1
ATOM 1926 N N . VAL D 2 54 ? 15.827 -26.671 19.150 1.00 15.15 477 VAL D N 1
ATOM 1927 C CA . VAL D 2 54 ? 14.733 -27.230 18.363 1.00 15.33 477 VAL D CA 1
ATOM 1928 C C . VAL D 2 54 ? 15.123 -28.546 17.703 1.00 14.70 477 VAL D C 1
ATOM 1929 O O . VAL D 2 54 ? 14.414 -29.546 17.832 1.00 18.42 477 VAL D O 1
ATOM 1933 N N . CYS D 2 55 ? 16.247 -28.584 16.987 1.00 16.40 478 CYS D N 1
ATOM 1934 C CA . CYS D 2 55 ? 16.633 -29.771 16.233 1.00 16.48 478 CYS D CA 1
ATOM 1935 C C . CYS D 2 55 ? 17.852 -30.480 16.802 1.00 16.35 478 CYS D C 1
ATOM 1936 O O . CYS D 2 55 ? 18.247 -31.528 16.271 1.00 18.95 478 CYS D O 1
ATOM 1939 N N . ARG D 2 56 ? 18.472 -29.929 17.845 1.00 16.30 479 ARG D N 1
ATOM 1940 C CA . ARG D 2 56 ? 19.611 -30.531 18.535 1.00 15.80 479 ARG D CA 1
ATOM 1941 C C . ARG D 2 56 ? 20.879 -30.612 17.685 1.00 16.39 479 ARG D C 1
ATOM 1942 O O . ARG D 2 56 ? 21.829 -31.313 18.058 1.00 19.54 479 ARG D O 1
ATOM 1944 N N . GLN D 2 57 ? 20.935 -29.894 16.551 1.00 14.52 480 GLN D N 1
ATOM 1945 C CA . GLN D 2 57 ? 22.178 -29.828 15.800 1.00 14.38 480 GLN D CA 1
ATOM 1946 C C . GLN D 2 57 ? 23.126 -28.809 16.432 1.00 14.47 480 GLN D C 1
ATOM 1947 O O . GLN D 2 57 ? 22.681 -27.832 17.039 1.00 14.05 480 GLN D O 1
ATOM 1953 N N . PRO D 2 58 ? 24.435 -29.012 16.301 1.00 14.96 481 PRO D N 1
ATOM 1954 C CA . PRO D 2 58 ? 25.382 -28.006 16.798 1.00 14.02 481 PRO D CA 1
ATOM 1955 C C . PRO D 2 58 ? 25.151 -26.665 16.117 1.00 13.85 481 PRO D C 1
ATOM 1956 O O . PRO D 2 58 ? 24.829 -26.597 14.928 1.00 14.67 481 PRO D O 1
ATOM 1960 N N . ILE D 2 59 ? 25.326 -25.590 16.884 1.00 12.87 482 ILE D N 1
ATOM 1961 C CA . ILE D 2 59 ? 25.133 -24.231 16.383 1.00 13.15 482 ILE D CA 1
ATOM 1962 C C . ILE D 2 59 ? 26.432 -23.767 15.731 1.00 12.01 482 ILE D C 1
ATOM 1963 O O . ILE D 2 59 ? 27.442 -23.571 16.412 1.00 14.21 482 ILE D O 1
ATOM 1968 N N . GLN D 2 60 ? 26.410 -23.575 14.412 1.00 10.75 483 GLN D N 1
ATOM 1969 C CA . GLN D 2 60 ? 27.615 -23.104 13.738 1.00 9.89 483 GLN D CA 1
ATOM 1970 C C . GLN D 2 60 ? 27.828 -21.612 13.925 1.00 9.87 483 GLN D C 1
ATOM 1971 O O . GLN D 2 60 ? 28.948 -21.178 14.215 1.00 10.69 483 GLN D O 1
ATOM 1977 N N . MET D 2 61 ? 26.773 -20.814 13.778 1.00 9.27 484 MET D N 1
ATOM 1978 C CA . MET D 2 61 ? 26.869 -19.378 14.006 1.00 9.30 484 MET D CA 1
ATOM 1979 C C . MET D 2 61 ? 25.472 -18.830 14.221 1.00 9.89 484 MET D C 1
ATOM 1980 O O . MET D 2 61 ? 24.472 -19.479 13.899 1.00 9.82 484 MET D O 1
ATOM 1985 N N . ILE D 2 62 ? 25.421 -17.633 14.797 1.00 9.91 485 ILE D N 1
ATOM 1986 C CA . ILE D 2 62 ? 24.189 -16.874 14.920 1.00 9.06 485 ILE D CA 1
ATOM 1987 C C . ILE D 2 62 ? 24.239 -15.756 13.898 1.00 9.01 485 ILE D C 1
ATOM 1988 O O . ILE D 2 62 ? 25.216 -14.994 13.852 1.00 10.81 485 ILE D O 1
ATOM 1993 N N . VAL D 2 63 ? 23.183 -15.632 13.103 1.00 9.01 486 VAL D N 1
ATOM 1994 C CA . VAL D 2 63 ? 23.083 -14.570 12.118 1.00 9.40 486 VAL D CA 1
ATOM 1995 C C . VAL D 2 63 ? 22.056 -13.575 12.625 1.00 8.74 486 VAL D C 1
ATOM 1996 O O . VAL D 2 63 ? 20.905 -13.942 12.897 1.00 9.88 486 VAL D O 1
ATOM 2000 N N . LEU D 2 64 ? 22.486 -12.329 12.793 1.00 8.92 487 LEU D N 1
ATOM 2001 C CA . LEU D 2 64 ? 21.585 -11.252 13.193 1.00 10.28 487 LEU D CA 1
ATOM 2002 C C . LEU D 2 64 ? 20.670 -10.942 12.019 1.00 9.69 487 LEU D C 1
ATOM 2003 O O . LEU D 2 64 ? 21.128 -10.461 10.977 1.00 9.98 487 LEU D O 1
ATOM 2008 N N . THR D 2 65 ? 19.384 -11.240 12.168 1.00 10.47 488 THR D N 1
ATOM 2009 C CA . THR D 2 65 ? 18.459 -11.284 11.043 1.00 9.00 488 THR D CA 1
ATOM 2010 C C . THR D 2 65 ? 17.505 -10.099 11.081 1.00 10.47 488 THR D C 1
ATOM 2011 O O . THR D 2 65 ? 16.877 -9.832 12.110 1.00 12.17 488 THR D O 1
ATOM 2015 N N . TYR D 2 66 ? 17.421 -9.388 9.960 1.00 10.63 489 TYR D N 1
ATOM 2016 C CA . TYR D 2 66 ? 16.541 -8.246 9.776 1.00 11.99 489 TYR D CA 1
ATOM 2017 C C . TYR D 2 66 ? 15.486 -8.590 8.737 1.00 11.39 489 TYR D C 1
ATOM 2018 O O . TYR D 2 66 ? 15.734 -9.368 7.810 1.00 9.99 489 TYR D O 1
ATOM 2027 N N . PHE D 2 67 ? 14.315 -7.972 8.882 1.00 11.63 490 PHE D N 1
ATOM 2028 C CA . PHE D 2 67 ? 13.188 -8.147 7.966 1.00 10.50 490 PHE D CA 1
ATOM 2029 C C . PHE D 2 67 ? 12.904 -6.800 7.319 1.00 12.69 490 PHE D C 1
ATOM 2030 O O . PHE D 2 67 ? 12.040 -6.049 7.796 1.00 13.01 490 PHE D O 1
ATOM 2038 N N . PRO D 2 68 ? 13.602 -6.448 6.226 1.00 11.33 491 PRO D N 1
ATOM 2039 C CA . PRO D 2 68 ? 13.425 -5.115 5.644 1.00 14.26 491 PRO D CA 1
ATOM 2040 C C . PRO D 2 68 ? 12.122 -4.949 4.883 1.00 13.86 491 PRO D C 1
ATOM 2041 O O . PRO D 2 68 ? 11.476 -5.926 4.472 1.00 13.47 491 PRO D O 1
#

Secondary structure (DSSP, 8-state):
---GGGGS--TTTSSS-S-EEEEETTEEE--S-HHHHHHHHHTTPPPTTT-PPP-EEEEEE--/-----SS-GGGGS--TTTSSS-S-EEEEETTEEE--S-HHHHHHHHHTTPPPTTT-----EEEEEE--/------GGGS--TTTSSS-S-EEEEETTEEE--S-HHHHHHHHHTT---TTT-PPP-EEEEEE--/-----SS-GGGGS--TTTSSS-S-EEEEETTEEEEEE-HHHHHHHHHTT---TTT-----EEEEEE--

InterPro domains:
  IPR001841 Zinc finger, RING-type [PS50089] (438-479)
  IPR001876 Zinc finger, RanBP2-type [PF00641] (300-327)
  IPR001876 Zinc finger, RanBP2-type [PS01358] (303-322)
  IPR001876 Zinc finger, RanBP2-type [PS50199] (299-328)
  IPR003121 SWIB/MDM2 domain [PF02201] (34-95)
  IPR003121 SWIB/MDM2 domain [PS51925] (26-109)
  IPR013083 Zinc finger, RING/FYVE/PHD-type [G3DSA:3.30.40.10] (428-491)
  IPR016495 p53 negative regulator Mdm2/Mdm4 [PIRSF006748] (1-491)
  IPR028340 E3 ubiquitin-protein ligase Mdm2 [PIRSF500700] (4-491)
  IPR036443 Zinc finger, RanBP2-type superfamily [SSF90209] (290-334)
  IPR036885 SWIB/MDM2 domain superfamily [G3DSA:1.10.245.10] (1-108)
  IPR036885 SWIB/MDM2 domain superfamily [SSF47592] (18-120)
  IPR036885 SWIB/MDM2 domain superfamily [SSF47592] (189-283)
  IPR044080 MDM2, modified RING finger, HC subclass [cd16783] (435-491)

Foldseek 3Di:
DDPPLQQFAAPVPRPHGFFWWFDDDHDTDTRHANVVNVVCLVVQFPDPPPRHTTPGIGRHDDD/DDDQDPDHPCQQFAQPPPRPHGQFWWFDDDHDTDTRHANVVSVVCLVVQFDDPPPRHTGPGIDRHDDD/DDDDDDQQQFAAPVPRPHGFFWWFDDDNDTDTRHANVVNVVCLVVQFDDPPPRHTTPGIGRHDDD/DDDDDPDCPCQQFAAPPPRPHGQFWWQDDDHDTDTRHANVVSVVCLVVQFDDPPPRHRGPGIGRHDDD

CATH classification: 3.30.40.10

B-factor: mean 17.46, std 8.24, range [6.38, 50.41]

Nearest PDB structures (foldseek):
  6sqp-assembly1_B  TM=9.937E-01  e=1.097E-14  Felis catus
  6sqr-assembly1_D  TM=9.875E-01  e=3.105E-13  Felis catus
  6sqp-assembly1_A  TM=9.795E-01  e=2.530E-13  Felis catus
  6sqs-assembly1_D  TM=9.851E-01  e=1.135E-12  Felis catus
  7ai0-assembly1_AAA  TM=1.002E+00  e=2.245E-12  Homo sapiens

Organism: Felis catus (NCBI:txid9685)

Radius of gyration: 22.96 Å; Cα contacts (8 Å, |Δi|>4): 648; chains: 4; bounding box: 39×42×73 Å

Sequence (264 aa):
EFPHNAIEPCVICQTRPKNGCIVHGKTGHLMMACFTCAKKLKKRNKPCPVCRQPIQMIVLTYFPEIVEPEFPHNAIEPCVICQTRPKNGCIVHGKTGHLMACFTCAKKLKKRNKPCPVCRQPIQMIVLTYFPEPEFPHNAIEPCVVIICQTRPKNGCIVHGKTGHLMMACFTCAKKLKKRNKPCPVCRQPIQMIVLTYFPEIVEPEFPHNAIEEPCVICQTRPKNGCIVHGKTGHLMACFTCAKKLKKRNKPCPVCRQPIQMIVLTYFP

Solvent-accessible surface area: 14025 Å² total; per-residue (Å²): 138,78,14,117,63,0,41,100,36,0,82,83,45,108,101,122,19,10,42,0,0,0,0,20,58,151,42,0,28,0,3,0,4,56,59,14,0,88,112,22,70,77,152,131,104,36,0,48,69,47,167,98,104,14,85,19,5,0,42,5,102,18,50,150,102,136,83,78,126,43,11,118,22,0,51,86,54,0,41,57,40,114,96,97,42,3,41,0,0,0,0,5,42,134,38,0,23,0,2,0,2,42,76,16,0,95,58,17,82,84,63,138,84,46,0,4,68,45,100,80,104,16,110,54,10,3,35,3,105,28,74,200,101,152,152,111,67,69,7,36,91,35,0,83,92,45,111,103,122,20,10,41,0,1,0,1,20,60,67,41,0,28,0,3,0,4,55,60,16,0,89,107,29,72,77,138,132,99,36,0,42,68,49,164,100,104,14,85,20,4,1,41,5,104,18,52,158,141,144,73,79,128,44,10,114,27,10,84,90,36,0,76,71,24,47,17,64,87,7,35,0,0,0,0,5,43,134,38,0,22,0,6,0,1,73,80,15,0,36,60,32,88,87,61,141,116,59,1,81,73,47,73,75,104,11,108,60,18,3,42,3,107,44,74